Protein AF-0000000066519330 (afdb_homodimer)

Structure (mmCIF, N/CA/C/O backbone):
data_AF-0000000066519330-model_v1
#
loop_
_entity.id
_entity.type
_entity.pdbx_description
1 polymer 'Trafficking protein particle complex subunit'
#
loop_
_atom_site.group_PDB
_atom_site.id
_atom_site.type_symbol
_atom_site.label_atom_id
_atom_site.label_alt_id
_atom_site.label_comp_id
_atom_site.label_asym_id
_atom_site.label_entity_id
_atom_site.label_seq_id
_atom_site.pdbx_PDB_ins_code
_atom_site.Cartn_x
_atom_site.Cartn_y
_atom_site.Cartn_z
_atom_site.occupancy
_atom_site.B_iso_or_equiv
_atom_site.auth_seq_id
_atom_site.auth_comp_id
_atom_site.auth_asym_id
_atom_site.auth_atom_id
_atom_site.pdbx_PDB_model_num
ATOM 1 N N . MET A 1 1 ? 1.231 -20.75 -9.555 1 95.25 1 MET A N 1
ATOM 2 C CA . MET A 1 1 ? -0.049 -20.359 -8.961 1 95.25 1 MET A CA 1
ATOM 3 C C . MET A 1 1 ? -0.024 -18.906 -8.5 1 95.25 1 MET A C 1
ATOM 5 O O . MET A 1 1 ? 0.95 -18.469 -7.891 1 95.25 1 MET A O 1
ATOM 9 N N . LEU A 1 2 ? -1.131 -18.172 -8.859 1 96.12 2 LEU A N 1
ATOM 10 C CA . LEU A 1 2 ? -1.308 -16.766 -8.484 1 96.12 2 LEU A CA 1
ATOM 11 C C . LEU A 1 2 ? -2.537 -16.594 -7.602 1 96.12 2 LEU A C 1
ATOM 13 O O . LEU A 1 2 ? -3.598 -17.156 -7.887 1 96.12 2 LEU A O 1
ATOM 17 N N . MET A 1 3 ? -2.336 -15.859 -6.5 1 94.56 3 MET A N 1
ATOM 18 C CA . MET A 1 3 ? -3.469 -15.547 -5.629 1 94.56 3 MET A CA 1
ATOM 19 C C . MET A 1 3 ? -3.58 -14.047 -5.402 1 94.56 3 MET A C 1
ATOM 21 O O . MET A 1 3 ? -2.574 -13.375 -5.168 1 94.56 3 MET A O 1
ATOM 25 N N . VAL A 1 4 ? -4.742 -13.547 -5.547 1 92.44 4 VAL A N 1
ATOM 26 C CA . VAL A 1 4 ? -5.051 -12.156 -5.242 1 92.44 4 VAL A CA 1
ATOM 27 C C . VAL A 1 4 ? -5.789 -12.07 -3.908 1 92.44 4 VAL A C 1
ATOM 29 O O . VAL A 1 4 ? -6.863 -12.656 -3.75 1 92.44 4 VAL A O 1
ATOM 32 N N . ILE A 1 5 ? -5.156 -11.305 -3.018 1 89.69 5 ILE A N 1
ATOM 33 C CA . ILE A 1 5 ? -5.656 -11.234 -1.649 1 89.69 5 ILE A CA 1
ATOM 34 C C . ILE A 1 5 ? -6.223 -9.836 -1.376 1 89.69 5 ILE A C 1
ATOM 36 O O . ILE A 1 5 ? -5.574 -8.836 -1.673 1 89.69 5 ILE A O 1
ATOM 40 N N . GLY A 1 6 ? -7.41 -9.773 -0.875 1 81.19 6 GLY A N 1
ATOM 41 C CA . GLY A 1 6 ? -8.062 -8.508 -0.551 1 81.19 6 GLY A CA 1
ATOM 42 C C . GLY A 1 6 ? -7.805 -8.055 0.873 1 81.19 6 GLY A C 1
ATOM 43 O O . GLY A 1 6 ? -6.926 -8.594 1.554 1 81.19 6 GLY A O 1
ATOM 44 N N . PRO A 1 7 ? -8.875 -7.004 1.072 1 68.38 7 PRO A N 1
ATOM 45 C CA . PRO A 1 7 ? -8.812 -6.488 2.441 1 68.38 7 PRO A CA 1
ATOM 46 C C . PRO A 1 7 ? -9.211 -7.535 3.484 1 68.38 7 PRO A C 1
ATOM 48 O O . PRO A 1 7 ? -9.961 -8.461 3.182 1 68.38 7 PRO A O 1
ATOM 51 N N . ASP A 1 8 ? -8.539 -8.062 4.422 1 72 8 ASP A N 1
ATOM 52 C CA . ASP A 1 8 ? -8.75 -9 5.52 1 72 8 ASP A CA 1
ATOM 53 C C . ASP A 1 8 ? -8.188 -10.375 5.18 1 72 8 ASP A C 1
ATOM 55 O O . ASP A 1 8 ? -8.688 -11.391 5.66 1 72 8 ASP A O 1
ATOM 59 N N . ASP A 1 9 ? -7.352 -10.453 4.27 1 77.31 9 ASP A N 1
ATOM 60 C CA . ASP A 1 9 ? -6.645 -11.656 3.832 1 77.31 9 ASP A CA 1
ATOM 61 C C . ASP A 1 9 ? -7.594 -12.625 3.133 1 77.31 9 ASP A C 1
ATOM 63 O O . ASP A 1 9 ? -7.375 -13.836 3.158 1 77.31 9 ASP A O 1
ATOM 67 N N . ALA A 1 10 ? -8.711 -12.008 2.574 1 82.19 10 ALA A N 1
ATOM 68 C CA . ALA A 1 10 ? -9.648 -12.82 1.807 1 82.19 10 ALA A CA 1
ATOM 69 C C . ALA A 1 10 ? -9.141 -13.047 0.385 1 82.19 10 ALA A C 1
ATOM 71 O O . ALA A 1 10 ? -8.641 -12.125 -0.259 1 82.19 10 ALA A O 1
ATOM 72 N N . SER A 1 11 ? -9.211 -14.383 0.006 1 86.88 11 SER A N 1
ATOM 73 C CA . SER A 1 11 ? -8.828 -14.672 -1.371 1 86.88 11 SER A CA 1
ATOM 74 C C . SER A 1 11 ? -9.867 -14.164 -2.357 1 86.88 11 SER A C 1
ATOM 76 O O . SER A 1 11 ? -11.039 -14.555 -2.295 1 86.88 11 SER A O 1
ATOM 78 N N . LEU A 1 12 ? -9.523 -13.25 -3.24 1 82.81 12 LEU A N 1
ATOM 79 C CA . LEU A 1 12 ? -10.422 -12.672 -4.234 1 82.81 12 LEU A CA 1
ATOM 80 C C . LEU A 1 12 ? -10.398 -13.484 -5.523 1 82.81 12 LEU A C 1
ATOM 82 O O . LEU A 1 12 ? -11.43 -13.633 -6.188 1 82.81 12 LEU A O 1
ATOM 86 N N . PHE A 1 13 ? -9.195 -13.953 -5.859 1 85.69 13 PHE A N 1
ATOM 87 C CA . PHE A 1 13 ? -9 -14.641 -7.129 1 85.69 13 PHE A CA 1
ATOM 88 C C . PHE A 1 13 ? -7.766 -15.531 -7.078 1 85.69 13 PHE A C 1
ATOM 90 O O . PHE A 1 13 ? -6.789 -15.203 -6.398 1 85.69 13 PHE A O 1
ATOM 97 N N . GLU A 1 14 ? -7.902 -16.656 -7.73 1 90.5 14 GLU A N 1
ATOM 98 C CA . GLU A 1 14 ? -6.773 -17.562 -7.824 1 90.5 14 GLU A CA 1
ATOM 99 C C . GLU A 1 14 ? -6.613 -18.109 -9.242 1 90.5 14 GLU A C 1
ATOM 101 O O . GLU A 1 14 ? -7.602 -18.375 -9.922 1 90.5 14 GLU A O 1
ATOM 106 N N . CYS A 1 15 ? -5.414 -18.219 -9.648 1 90.25 15 CYS A N 1
ATOM 107 C CA . CYS A 1 15 ? -5.082 -18.812 -10.938 1 90.25 15 CYS A CA 1
ATOM 108 C C . CYS A 1 15 ? -4.02 -19.891 -10.773 1 90.25 15 CYS A C 1
ATOM 110 O O . CYS A 1 15 ? -2.969 -19.656 -10.172 1 90.25 15 CYS A O 1
ATOM 112 N N . ALA A 1 16 ? -4.371 -21.062 -11.172 1 88.38 16 ALA A N 1
ATOM 113 C CA . ALA A 1 16 ? -3.422 -22.172 -11.141 1 88.38 16 ALA A CA 1
ATOM 114 C C . ALA A 1 16 ? -3.33 -22.859 -12.5 1 88.38 16 ALA A C 1
ATOM 116 O O . ALA A 1 16 ? -4.191 -22.672 -13.359 1 88.38 16 ALA A O 1
ATOM 117 N N . LYS A 1 17 ? -2.223 -23.531 -12.68 1 82.12 17 LYS A N 1
ATOM 118 C CA . LYS A 1 17 ? -2.084 -24.281 -13.922 1 82.12 17 LYS A CA 1
ATOM 119 C C . LYS A 1 17 ? -3.135 -25.391 -14.023 1 82.12 17 LYS A C 1
ATOM 121 O O . LYS A 1 17 ? -3.48 -26 -13.016 1 82.12 17 LYS A O 1
ATOM 126 N N . SER A 1 18 ? -3.73 -25.484 -15.109 1 75.69 18 SER A N 1
ATOM 127 C CA . SER A 1 18 ? -4.801 -26.438 -15.367 1 75.69 18 SER A CA 1
ATOM 128 C C . SER A 1 18 ? -4.348 -27.875 -15.086 1 75.69 18 SER A C 1
ATOM 130 O O . SER A 1 18 ? -5.172 -28.75 -14.797 1 75.69 18 SER A O 1
ATOM 132 N N . VAL A 1 19 ? -3.082 -28.109 -15.078 1 77.81 19 VAL A N 1
ATOM 133 C CA . VAL A 1 19 ? -2.553 -29.453 -14.945 1 77.81 19 VAL A CA 1
ATOM 134 C C . VAL A 1 19 ? -2.494 -29.844 -13.469 1 77.81 19 VAL A C 1
ATOM 136 O O . VAL A 1 19 ? -2.311 -31.016 -13.141 1 77.81 19 VAL A O 1
ATOM 139 N N . ASP A 1 20 ? -2.805 -28.922 -12.547 1 78.62 20 ASP A N 1
ATOM 140 C CA . ASP A 1 20 ? -2.684 -29.203 -11.117 1 78.62 20 ASP A CA 1
ATOM 141 C C . ASP A 1 20 ? -3.859 -30.031 -10.617 1 78.62 20 ASP A C 1
ATOM 143 O O . ASP A 1 20 ? -5.02 -29.656 -10.797 1 78.62 20 ASP A O 1
ATOM 147 N N . GLY A 1 21 ? -3.521 -31.219 -10.125 1 85.25 21 GLY A N 1
ATOM 148 C CA . GLY A 1 21 ? -4.559 -31.984 -9.445 1 85.25 21 GLY A CA 1
ATOM 149 C C . GLY A 1 21 ? -5.078 -31.281 -8.195 1 85.25 21 GLY A C 1
ATOM 150 O O . GLY A 1 21 ? -4.508 -30.297 -7.75 1 85.25 21 GLY A O 1
ATOM 151 N N . GLU A 1 22 ? -6.211 -31.766 -7.703 1 88.94 22 GLU A N 1
ATOM 152 C CA . GLU A 1 22 ? -6.855 -31.172 -6.539 1 88.94 22 GLU A CA 1
ATOM 153 C C . GLU A 1 22 ? -5.918 -31.156 -5.336 1 88.94 22 GLU A C 1
ATOM 155 O O . GLU A 1 22 ? -5.855 -30.172 -4.598 1 88.94 22 GLU A O 1
ATOM 160 N N . SER A 1 23 ? -5.234 -32.219 -5.168 1 91.06 23 SER A N 1
ATOM 161 C CA . SER A 1 23 ? -4.324 -32.312 -4.031 1 91.06 23 SER A CA 1
ATOM 162 C C . SER A 1 23 ? -3.184 -31.312 -4.145 1 91.06 23 SER A C 1
ATOM 164 O O . SER A 1 23 ? -2.834 -30.641 -3.164 1 91.06 23 SER A O 1
ATOM 166 N N . THR A 1 24 ? -2.66 -31.234 -5.359 1 90.06 24 THR A N 1
ATOM 167 C CA . THR A 1 24 ? -1.563 -30.312 -5.613 1 90.06 24 THR A CA 1
ATOM 168 C C . THR A 1 24 ? -2.027 -28.859 -5.438 1 90.06 24 THR A C 1
ATOM 170 O O . THR A 1 24 ? -1.317 -28.047 -4.848 1 90.06 24 THR A O 1
ATOM 173 N N . HIS A 1 25 ? -3.229 -28.656 -5.93 1 90.88 25 HIS A N 1
ATOM 174 C CA . HIS A 1 25 ? -3.809 -27.328 -5.812 1 90.88 25 HIS A CA 1
ATOM 175 C C . HIS A 1 25 ? -3.969 -26.922 -4.352 1 90.88 25 HIS A C 1
ATOM 177 O O . HIS A 1 25 ? -3.59 -25.812 -3.963 1 90.88 25 HIS A O 1
ATOM 183 N N . LEU A 1 26 ? -4.477 -27.828 -3.609 1 91.69 26 LEU A N 1
ATOM 184 C CA . LEU A 1 26 ? -4.711 -27.562 -2.193 1 91.69 26 LEU A CA 1
ATOM 185 C C . LEU A 1 26 ? -3.395 -27.328 -1.46 1 91.69 26 LEU A C 1
ATOM 187 O O . LEU A 1 26 ? -3.301 -26.422 -0.625 1 91.69 26 LEU A O 1
ATOM 191 N N . SER A 1 27 ? -2.453 -28.078 -1.787 1 92.75 27 SER A N 1
ATOM 192 C CA . SER A 1 27 ? -1.141 -27.938 -1.162 1 92.75 27 SER A CA 1
ATOM 193 C C . SER A 1 27 ? -0.536 -26.578 -1.444 1 92.75 27 SER A C 1
ATOM 195 O O . SER A 1 27 ? -0.033 -25.906 -0.534 1 92.75 27 SER A O 1
ATOM 197 N N . ARG A 1 28 ? -0.561 -26.188 -2.688 1 92 28 ARG A N 1
ATOM 198 C CA . ARG A 1 28 ? 0.004 -24.906 -3.084 1 92 28 ARG A CA 1
ATOM 199 C C . ARG A 1 28 ? -0.744 -23.75 -2.422 1 92 28 ARG A C 1
ATOM 201 O O . ARG A 1 28 ? -0.134 -22.75 -2.025 1 92 28 ARG A O 1
ATOM 208 N N . GLN A 1 29 ? -2.016 -23.922 -2.295 1 92.56 29 GLN A N 1
ATOM 209 C CA . GLN A 1 29 ? -2.832 -22.922 -1.604 1 92.56 29 GLN A CA 1
ATOM 210 C C . GLN A 1 29 ? -2.389 -22.766 -0.153 1 92.56 29 GLN A C 1
ATOM 212 O O . GLN A 1 29 ? -2.236 -21.641 0.332 1 92.56 29 GLN A O 1
ATOM 217 N N . LEU A 1 30 ? -2.213 -23.969 0.417 1 92.75 30 LEU A N 1
ATOM 218 C CA . LEU A 1 30 ? -1.788 -23.969 1.812 1 92.75 30 LEU A CA 1
ATOM 219 C C . LEU A 1 30 ? -0.439 -23.266 1.968 1 92.75 30 LEU A C 1
ATOM 221 O O . LEU A 1 30 ? -0.236 -22.5 2.912 1 92.75 30 LEU A O 1
ATOM 225 N N . MET A 1 31 ? 0.425 -23.547 1.069 1 93.69 31 MET A N 1
ATOM 226 C CA . MET A 1 31 ? 1.749 -22.922 1.101 1 93.69 31 MET A CA 1
ATOM 227 C C . MET A 1 31 ? 1.651 -21.422 0.933 1 93.69 31 MET A C 1
ATOM 229 O O . MET A 1 31 ? 2.334 -20.672 1.632 1 93.69 31 MET A O 1
ATOM 233 N N . LEU A 1 32 ? 0.862 -20.891 0.036 1 94.19 32 LEU A N 1
ATOM 234 C CA . LEU A 1 32 ? 0.727 -19.453 -0.216 1 94.19 32 LEU A CA 1
ATOM 235 C C . LEU A 1 32 ? 0.148 -18.734 1.001 1 94.19 32 LEU A C 1
ATOM 237 O O . LEU A 1 32 ? 0.58 -17.641 1.341 1 94.19 32 LEU A O 1
ATOM 241 N N . TYR A 1 33 ? -0.801 -19.359 1.719 1 90.75 33 TYR A N 1
ATOM 242 C CA . TYR A 1 33 ? -1.367 -18.75 2.92 1 90.75 33 TYR A CA 1
ATOM 243 C C . TYR A 1 33 ? -0.323 -18.656 4.027 1 90.75 33 TYR A C 1
ATOM 245 O O . TYR A 1 33 ? -0.297 -17.688 4.785 1 90.75 33 TYR A O 1
ATOM 253 N N . ALA A 1 34 ? 0.509 -19.75 4.031 1 91.56 34 ALA A N 1
ATOM 254 C CA . ALA A 1 34 ? 1.616 -19.719 4.984 1 91.56 34 ALA A CA 1
ATOM 255 C C . ALA A 1 34 ? 2.564 -18.562 4.68 1 91.56 34 ALA A C 1
ATOM 257 O O . ALA A 1 34 ? 3.064 -17.891 5.594 1 91.56 34 ALA A O 1
ATOM 258 N N . SER A 1 35 ? 2.812 -18.297 3.408 1 91.81 35 SER A N 1
ATOM 259 C CA . SER A 1 35 ? 3.711 -17.219 2.988 1 91.81 35 SER A CA 1
ATOM 260 C C . SER A 1 35 ? 3.104 -15.852 3.258 1 91.81 35 SER A C 1
ATOM 262 O O . SER A 1 35 ? 3.826 -14.875 3.482 1 91.81 35 SER A O 1
ATOM 264 N N . LEU A 1 36 ? 1.732 -15.773 3.258 1 87.38 36 LEU A N 1
ATOM 265 C CA . LEU A 1 36 ? 1.045 -14.531 3.578 1 87.38 36 LEU A CA 1
ATOM 266 C C . LEU A 1 36 ? 1.398 -14.055 4.984 1 87.38 36 LEU A C 1
ATOM 268 O O . LEU A 1 36 ? 1.576 -12.859 5.219 1 87.38 36 LEU A O 1
ATOM 272 N N . ASP A 1 37 ? 1.582 -15.062 5.863 1 86.44 37 ASP A N 1
ATOM 273 C CA . ASP A 1 37 ? 1.964 -14.742 7.234 1 86.44 37 ASP A CA 1
ATOM 274 C C . ASP A 1 37 ? 3.359 -14.125 7.289 1 86.44 37 ASP A C 1
ATOM 276 O O . ASP A 1 37 ? 3.646 -13.297 8.156 1 86.44 37 ASP A O 1
ATOM 280 N N . LEU A 1 38 ? 4.23 -14.516 6.395 1 85.44 38 LEU A N 1
ATOM 281 C CA . LEU A 1 38 ? 5.598 -14.016 6.316 1 85.44 38 LEU A CA 1
ATOM 282 C C . LEU A 1 38 ? 5.633 -12.617 5.715 1 85.44 38 LEU A C 1
ATOM 284 O O . LEU A 1 38 ? 6.535 -11.828 6.016 1 85.44 38 LEU A O 1
ATOM 288 N N . LEU A 1 39 ? 4.719 -12.359 4.805 1 83.56 39 LEU A N 1
ATOM 289 C CA . LEU A 1 39 ? 4.688 -11.102 4.066 1 83.56 39 LEU A CA 1
ATOM 290 C C . LEU A 1 39 ? 4.641 -9.906 5.016 1 83.56 39 LEU A C 1
ATOM 292 O O . LEU A 1 39 ? 5.332 -8.906 4.801 1 83.56 39 LEU A O 1
ATOM 296 N N . ASP A 1 40 ? 3.838 -10 6.09 1 73.38 40 ASP A N 1
ATOM 297 C CA . ASP A 1 40 ? 3.748 -8.914 7.059 1 73.38 40 ASP A CA 1
ATOM 298 C C . ASP A 1 40 ? 5.117 -8.594 7.656 1 73.38 40 ASP A C 1
ATOM 300 O O . ASP A 1 40 ? 5.469 -7.426 7.828 1 73.38 40 ASP A O 1
ATOM 304 N N . ASP A 1 41 ? 5.875 -9.68 8.008 1 76.38 41 ASP A N 1
ATOM 305 C CA . ASP A 1 41 ? 7.211 -9.531 8.578 1 76.38 41 ASP A CA 1
ATOM 306 C C . ASP A 1 41 ? 8.164 -8.883 7.574 1 76.38 41 ASP A C 1
ATOM 308 O O . ASP A 1 41 ? 8.977 -8.031 7.945 1 76.38 41 ASP A O 1
ATOM 312 N N . VAL A 1 42 ? 8.109 -9.266 6.391 1 76.06 42 VAL A N 1
ATOM 313 C CA . VAL A 1 42 ? 8.984 -8.742 5.348 1 76.06 42 VAL A CA 1
ATOM 314 C C . VAL A 1 42 ? 8.656 -7.277 5.074 1 76.06 42 VAL A C 1
ATOM 316 O O . VAL A 1 42 ? 9.555 -6.453 4.902 1 76.06 42 VAL A O 1
ATOM 319 N N . LEU A 1 43 ? 7.34 -6.973 4.938 1 70.19 43 LEU A N 1
ATOM 320 C CA . LEU A 1 43 ? 6.914 -5.602 4.68 1 70.19 43 LEU A CA 1
ATOM 321 C C . LEU A 1 43 ? 7.461 -4.656 5.738 1 70.19 43 LEU A C 1
ATOM 323 O O . LEU A 1 43 ? 7.824 -3.518 5.434 1 70.19 43 LEU A O 1
ATOM 327 N N . TRP A 1 44 ? 7.484 -5.184 6.91 1 63.59 44 TRP A N 1
ATOM 328 C CA . TRP A 1 44 ? 7.969 -4.348 8.008 1 63.59 44 TRP A CA 1
ATOM 329 C C . TRP A 1 44 ? 9.469 -4.102 7.875 1 63.59 44 TRP A C 1
ATOM 331 O O . TRP A 1 44 ? 9.969 -3.051 8.289 1 63.59 44 TRP A O 1
ATOM 341 N N . LYS A 1 45 ? 10.172 -5.137 7.422 1 62.59 45 LYS A N 1
ATOM 342 C CA . LYS A 1 45 ? 11.625 -5.039 7.285 1 62.59 45 LYS A CA 1
ATOM 343 C C . LYS A 1 45 ? 12.008 -4.219 6.055 1 62.59 45 LYS A C 1
ATOM 345 O O . LYS A 1 45 ? 13.102 -3.652 5.996 1 62.59 45 LYS A O 1
ATOM 350 N N . THR A 1 46 ? 11.336 -4.59 5.051 1 55.81 46 THR A N 1
ATOM 351 C CA . THR A 1 46 ? 11.68 -3.918 3.803 1 55.81 46 THR A CA 1
ATOM 352 C C . THR A 1 46 ? 11.492 -2.41 3.93 1 55.81 46 THR A C 1
ATOM 354 O O . THR A 1 46 ? 12.367 -1.635 3.551 1 55.81 46 THR A O 1
ATOM 357 N N . GLY A 1 47 ? 10.492 -1.714 3.49 1 53.72 47 GLY A N 1
ATOM 358 C CA . GLY A 1 47 ? 10.445 -0.282 3.244 1 53.72 47 GLY A CA 1
ATOM 359 C C . GLY A 1 47 ? 9.664 0.48 4.297 1 53.72 47 GLY A C 1
ATOM 360 O O . GLY A 1 47 ? 8.859 -0.104 5.023 1 53.72 47 GLY A O 1
ATOM 361 N N . ASP A 1 48 ? 10.305 1.547 4.789 1 61 48 ASP A N 1
ATOM 362 C CA . ASP A 1 48 ? 9.773 2.631 5.60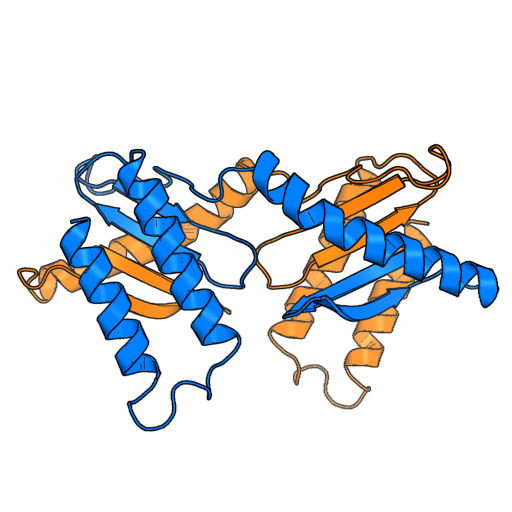9 1 61 48 ASP A CA 1
ATOM 363 C C . ASP A 1 48 ? 8.508 3.219 4.988 1 61 48 ASP A C 1
ATOM 365 O O . ASP A 1 48 ? 8.547 3.768 3.887 1 61 48 ASP A O 1
ATOM 369 N N . PHE A 1 49 ? 7.434 2.857 5.562 1 75.44 49 PHE A N 1
ATOM 370 C CA . PHE A 1 49 ? 6.141 3.357 5.105 1 75.44 49 PHE A CA 1
ATOM 371 C C . PHE A 1 49 ? 6.098 4.879 5.164 1 75.44 49 PHE A C 1
ATOM 373 O O . PHE A 1 49 ? 5.25 5.508 4.527 1 75.44 49 PHE A O 1
ATOM 380 N N . LEU A 1 50 ? 7.152 5.398 5.891 1 84.44 50 LEU A N 1
ATOM 381 C CA . LEU A 1 50 ? 7.238 6.852 5.984 1 84.44 50 LEU A CA 1
ATOM 382 C C . LEU A 1 50 ? 8.164 7.414 4.906 1 84.44 50 LEU A C 1
ATOM 384 O O . LEU A 1 50 ? 9.312 6.988 4.789 1 84.44 50 LEU A O 1
ATOM 388 N N . LEU A 1 51 ? 7.645 8.203 4.141 1 84.81 51 LEU A N 1
ATOM 389 C CA . LEU A 1 51 ? 8.414 9.023 3.217 1 84.81 51 LEU A CA 1
ATOM 390 C C . LEU A 1 51 ? 8.602 10.43 3.768 1 84.81 51 LEU A C 1
ATOM 392 O O . LEU A 1 51 ? 7.699 11.266 3.678 1 84.81 51 LEU A O 1
ATOM 396 N N . PRO A 1 52 ? 9.57 10.75 4.457 1 86.19 52 PRO A N 1
ATOM 397 C CA . PRO A 1 52 ? 9.719 11.891 5.371 1 86.19 52 PRO A CA 1
ATOM 398 C C . PRO A 1 52 ? 9.719 13.234 4.648 1 86.19 52 PRO A C 1
ATOM 400 O O . PRO A 1 52 ? 9.398 14.258 5.25 1 86.19 52 PRO A O 1
ATOM 403 N N . ALA A 1 53 ? 10.102 13.422 3.439 1 89.31 53 ALA A N 1
ATOM 404 C CA . ALA A 1 53 ? 10.195 14.711 2.76 1 89.31 53 ALA A CA 1
ATOM 405 C C . ALA A 1 53 ? 10 14.555 1.255 1 89.31 53 ALA A C 1
ATOM 407 O O . ALA A 1 53 ? 10.922 14.797 0.473 1 89.31 53 ALA A O 1
ATOM 408 N N . ILE A 1 54 ? 8.75 14.297 0.942 1 88.62 54 ILE A N 1
ATOM 409 C CA . ILE A 1 54 ? 8.461 14.07 -0.47 1 88.62 54 ILE A CA 1
ATOM 410 C C . ILE A 1 54 ? 8.406 15.406 -1.205 1 88.62 54 ILE A C 1
ATOM 412 O O . ILE A 1 54 ? 8.484 15.453 -2.436 1 88.62 54 ILE A O 1
ATOM 416 N N . ASP A 1 55 ? 8.117 16.5 -0.422 1 90.25 55 ASP A N 1
ATOM 417 C CA . ASP A 1 55 ? 8.031 17.859 -0.953 1 90.25 55 ASP A CA 1
ATOM 418 C C . ASP A 1 55 ? 8.461 18.891 0.092 1 90.25 55 ASP A C 1
ATOM 420 O O . ASP A 1 55 ? 8.336 18.641 1.295 1 90.25 55 ASP A O 1
ATOM 424 N N . ARG A 1 56 ? 9.07 20.047 -0.34 1 92.88 56 ARG A N 1
ATOM 425 C CA . ARG A 1 56 ? 9.445 21.188 0.491 1 92.88 56 ARG A CA 1
ATOM 426 C C . ARG A 1 56 ? 8.906 22.5 -0.096 1 92.88 56 ARG A C 1
ATOM 428 O O . ARG A 1 56 ? 9.664 23.281 -0.684 1 92.88 56 ARG A O 1
ATOM 435 N N . PRO A 1 57 ? 7.582 22.594 0.129 1 91.31 57 PRO A N 1
ATOM 436 C CA . PRO A 1 57 ? 6.977 23.797 -0.47 1 91.31 57 PRO A CA 1
ATOM 437 C C . PRO A 1 57 ? 7.445 25.094 0.186 1 91.31 57 PRO A C 1
ATOM 439 O O . PRO A 1 57 ? 7.977 25.062 1.3 1 91.31 57 PRO A O 1
ATOM 442 N N . LEU A 1 58 ? 7.238 26.234 -0.549 1 93 58 LEU A N 1
ATOM 443 C CA . LEU A 1 58 ? 7.527 27.594 -0.092 1 93 58 LEU A CA 1
ATOM 444 C C . LEU A 1 58 ? 9 27.734 0.296 1 93 58 LEU A C 1
ATOM 446 O O . LEU A 1 58 ? 9.312 28.234 1.377 1 93 58 LEU A O 1
ATOM 450 N N . GLU A 1 59 ? 9.859 27.203 -0.595 1 91.81 59 GLU A N 1
ATOM 451 C CA . GLU A 1 59 ? 11.305 27.312 -0.493 1 91.81 59 GLU A CA 1
ATOM 452 C C . GLU A 1 59 ? 11.82 26.656 0.784 1 91.81 59 GLU A C 1
ATOM 454 O O . GLU A 1 59 ? 12.688 27.203 1.467 1 91.81 59 GLU A O 1
ATOM 459 N N . GLY A 1 60 ? 11.18 25.609 1.201 1 89.19 60 GLY A N 1
ATOM 460 C CA . GLY A 1 60 ? 11.672 24.797 2.311 1 89.19 60 GLY A CA 1
ATOM 461 C C . GLY A 1 60 ? 11.133 25.25 3.656 1 89.19 60 GLY A C 1
ATOM 462 O O . GLY A 1 60 ? 11.57 24.766 4.699 1 89.19 60 GLY A O 1
ATOM 463 N N . LYS A 1 61 ? 10.211 26.141 3.633 1 92.81 61 LYS A N 1
ATOM 464 C CA . LYS A 1 61 ? 9.57 26.547 4.883 1 92.81 61 LYS A CA 1
ATOM 465 C C . LYS A 1 61 ? 8.812 25.391 5.512 1 92.81 61 LYS A C 1
ATOM 467 O O . LYS A 1 61 ? 8.727 25.281 6.738 1 92.81 61 LYS A O 1
ATOM 472 N N . TYR A 1 62 ? 8.266 24.562 4.641 1 93.31 62 TYR A N 1
ATOM 473 C CA . TYR A 1 62 ? 7.5 23.422 5.129 1 93.31 62 TYR A CA 1
ATOM 474 C C . TYR A 1 62 ? 8.078 22.109 4.605 1 93.31 62 TYR A C 1
ATOM 476 O O . TYR A 1 62 ? 8.75 22.094 3.572 1 93.31 62 TYR A O 1
ATOM 484 N N . TYR A 1 63 ? 7.875 21.062 5.422 1 93.25 63 TYR A N 1
ATOM 485 C CA . TYR A 1 63 ? 8.133 19.688 5.012 1 93.25 63 TYR A CA 1
ATOM 486 C C . TYR A 1 63 ? 6.824 18.938 4.812 1 93.25 63 TYR A C 1
ATOM 488 O O . TYR A 1 63 ? 5.922 19.016 5.648 1 93.25 63 TYR A O 1
ATOM 496 N N . VAL A 1 64 ? 6.766 18.312 3.67 1 95.81 64 VAL A N 1
ATOM 497 C CA . VAL A 1 64 ? 5.621 17.422 3.455 1 95.81 64 VAL A CA 1
ATOM 498 C C . VAL A 1 64 ? 6.074 15.969 3.5 1 95.81 64 VAL A C 1
ATOM 500 O O . VAL A 1 64 ? 6.898 15.547 2.686 1 95.81 64 VAL A O 1
ATOM 503 N N . SER A 1 65 ? 5.578 15.211 4.473 1 92.5 65 SER A N 1
ATOM 504 C CA . SER A 1 65 ? 5.82 13.773 4.617 1 92.5 65 SER A CA 1
ATOM 505 C C . SER A 1 65 ? 4.605 12.961 4.176 1 92.5 65 SER A C 1
ATOM 507 O O . SER A 1 65 ? 3.477 13.461 4.203 1 92.5 65 SER A O 1
ATOM 509 N N . ALA A 1 66 ? 4.883 11.812 3.75 1 92.5 66 ALA A N 1
ATOM 510 C CA . ALA A 1 66 ? 3.799 10.898 3.404 1 92.5 66 ALA A CA 1
ATOM 511 C C . ALA A 1 66 ? 3.98 9.547 4.098 1 92.5 66 ALA A C 1
ATOM 513 O O . ALA A 1 66 ? 5.105 9.133 4.375 1 92.5 66 ALA A O 1
ATOM 514 N N . TYR A 1 67 ? 2.914 8.945 4.465 1 89.5 67 TYR A N 1
ATOM 515 C CA . TYR A 1 67 ? 2.887 7.586 4.988 1 89.5 67 TYR A CA 1
ATOM 516 C C . TYR A 1 67 ? 1.943 6.707 4.176 1 89.5 67 TYR A C 1
ATOM 518 O O . TYR A 1 67 ? 0.757 7.016 4.043 1 89.5 67 TYR A O 1
ATOM 526 N N . VAL A 1 68 ? 2.533 5.688 3.576 1 83.25 68 VAL A N 1
ATOM 527 C CA . VAL A 1 68 ? 1.775 4.793 2.709 1 83.25 68 VAL A CA 1
ATOM 528 C C . VAL A 1 68 ? 2.01 3.344 3.133 1 83.25 68 VAL A C 1
ATOM 530 O O . VAL A 1 68 ? 3.131 2.838 3.047 1 83.25 68 VAL A O 1
ATOM 533 N N . GLY A 1 69 ? 0.949 2.805 3.648 1 77 69 GLY A N 1
ATOM 534 C CA . GLY A 1 69 ? 1.041 1.412 4.059 1 77 69 GLY A CA 1
ATOM 535 C C . GLY A 1 69 ? 0.213 0.48 3.195 1 77 69 GLY A C 1
ATOM 536 O O . GLY A 1 69 ? 0.121 0.667 1.98 1 77 69 GLY A O 1
ATOM 537 N N . PHE A 1 70 ? -0.406 -0.487 3.865 1 69.19 70 PHE A N 1
ATOM 538 C CA . PHE A 1 70 ? -1.085 -1.543 3.123 1 69.19 70 PHE A CA 1
ATOM 539 C C . PHE A 1 70 ? -2.561 -1.208 2.934 1 69.19 70 PHE A C 1
ATOM 541 O O . PHE A 1 70 ? -3.205 -1.718 2.016 1 69.19 70 PHE A O 1
ATOM 548 N N . ALA A 1 71 ? -3.117 -0.406 3.799 1 71.12 71 ALA A N 1
ATOM 549 C CA . ALA A 1 71 ? -4.504 0.031 3.656 1 71.12 71 ALA A CA 1
ATOM 550 C C . ALA A 1 71 ? -4.641 1.055 2.533 1 71.12 71 ALA A C 1
ATOM 552 O O . ALA A 1 71 ? -3.686 1.765 2.211 1 71.12 71 ALA A O 1
ATOM 553 N N . PRO A 1 72 ? -5.719 0.959 1.841 1 73 72 PRO A N 1
ATOM 554 C CA . PRO A 1 72 ? -5.914 1.904 0.738 1 73 72 PRO A CA 1
ATOM 555 C C . PRO A 1 72 ? -6.074 3.346 1.219 1 73 72 PRO A C 1
ATOM 557 O O . PRO A 1 72 ? -7.027 4.027 0.829 1 73 72 PRO A O 1
ATOM 560 N N . ILE A 1 73 ? -5.273 3.762 2.125 1 82.69 73 ILE A N 1
ATOM 561 C CA . ILE A 1 73 ? -5.27 5.145 2.586 1 82.69 73 ILE A CA 1
ATOM 562 C C . ILE A 1 73 ? -3.844 5.688 2.586 1 82.69 73 ILE A C 1
ATOM 564 O O . ILE A 1 73 ? -2.887 4.934 2.795 1 82.69 73 ILE A O 1
ATOM 568 N N . LYS A 1 74 ? -3.715 6.984 2.326 1 88.75 74 LYS A N 1
ATOM 569 C CA . LYS A 1 74 ? -2.455 7.719 2.387 1 88.75 74 LYS A CA 1
ATOM 570 C C . LYS A 1 74 ? -2.531 8.859 3.398 1 88.75 74 LYS A C 1
ATOM 572 O O . LYS A 1 74 ? -3.549 9.547 3.492 1 88.75 74 LYS A O 1
ATOM 577 N N . LEU A 1 75 ? -1.476 8.977 4.223 1 93.44 75 LEU A N 1
ATOM 578 C CA . LEU A 1 75 ? -1.378 10.125 5.113 1 93.44 75 LEU A CA 1
ATOM 579 C C . LEU A 1 75 ? -0.396 11.156 4.57 1 93.44 75 LEU A C 1
ATOM 581 O O . LEU A 1 75 ? 0.708 10.805 4.148 1 93.44 75 LEU A O 1
ATOM 585 N N . LEU A 1 76 ? -0.825 12.406 4.52 1 95.12 76 LEU A N 1
ATOM 586 C CA . LEU A 1 76 ? 0.053 13.523 4.191 1 95.12 76 LEU A CA 1
ATOM 587 C C . LEU A 1 76 ? 0.166 14.492 5.367 1 95.12 76 LEU A C 1
ATOM 589 O O . LEU A 1 76 ? -0.848 14.914 5.93 1 95.12 76 LEU A O 1
ATOM 593 N N . LEU A 1 77 ? 1.364 14.812 5.75 1 96.31 77 LEU A N 1
ATOM 594 C CA . LEU A 1 77 ? 1.624 15.711 6.867 1 96.31 77 LEU A CA 1
ATOM 595 C C . LEU A 1 77 ? 2.518 16.875 6.438 1 96.31 77 LEU A C 1
ATOM 597 O O . LEU A 1 77 ? 3.607 16.656 5.902 1 96.31 77 LEU A O 1
ATOM 601 N N . MET A 1 78 ? 1.978 18.016 6.586 1 95.94 78 MET A N 1
ATOM 602 C CA . MET A 1 78 ? 2.764 19.219 6.355 1 95.94 78 MET A CA 1
ATOM 603 C C . MET A 1 78 ? 3.184 19.859 7.676 1 95.94 78 MET A C 1
ATOM 605 O O . MET A 1 78 ? 2.346 20.109 8.539 1 95.94 78 MET A O 1
ATOM 609 N N . GLN A 1 79 ? 4.418 20.047 7.875 1 95.25 79 GLN A N 1
ATOM 610 C CA . GLN A 1 79 ? 4.902 20.641 9.117 1 95.25 79 GLN A CA 1
ATOM 611 C C . GLN A 1 79 ? 6.156 21.469 8.875 1 95.25 79 GLN A C 1
ATOM 613 O O . GLN A 1 79 ? 6.852 21.281 7.875 1 95.25 79 GLN A O 1
ATOM 618 N N . GLU A 1 80 ? 6.355 22.344 9.75 1 93.75 80 GLU A N 1
ATOM 619 C CA . GLU A 1 80 ? 7.496 23.234 9.641 1 93.75 80 GLU A CA 1
ATOM 620 C C . GLU A 1 80 ? 8.789 22.547 10.062 1 93.75 80 GLU A C 1
ATOM 622 O O . GLU A 1 80 ? 9.867 22.875 9.555 1 93.75 80 GLU A O 1
ATOM 627 N N . GLN A 1 81 ? 8.656 21.609 10.93 1 93.75 81 GLN A N 1
ATOM 628 C CA . GLN A 1 81 ? 9.828 20.906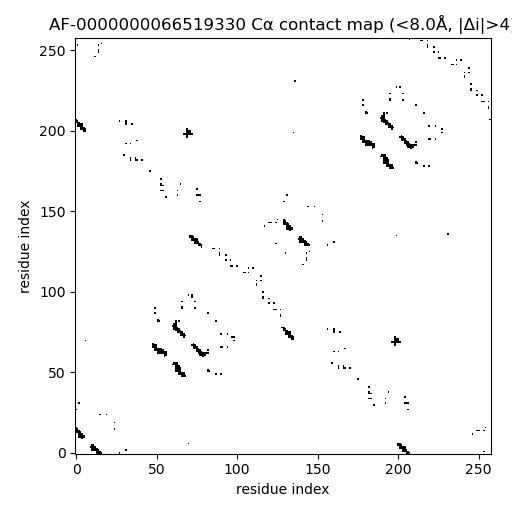 11.438 1 93.75 81 GLN A CA 1
ATOM 629 C C . GLN A 1 81 ? 10.203 19.734 10.531 1 93.75 81 GLN A C 1
ATOM 631 O O . GLN A 1 81 ? 9.32 19.062 9.992 1 93.75 81 GLN A O 1
ATOM 636 N N . GLU A 1 82 ? 11.469 19.469 10.453 1 93.56 82 GLU A N 1
ATOM 637 C CA . GLU A 1 82 ? 11.961 18.312 9.719 1 93.56 82 GLU A CA 1
ATOM 638 C C . GLU A 1 82 ? 11.469 17.016 10.344 1 93.56 82 GLU A C 1
ATOM 640 O O . GLU A 1 82 ? 11.5 16.859 11.562 1 93.56 82 GLU A O 1
ATOM 645 N N . PRO A 1 83 ? 10.93 16.141 9.438 1 91.62 83 PRO A N 1
ATOM 646 C CA . PRO A 1 83 ? 10.484 14.852 9.977 1 91.62 83 PRO A CA 1
ATOM 647 C C . PRO A 1 83 ? 11.578 14.133 10.758 1 91.62 83 PRO A C 1
ATOM 649 O O . PRO A 1 83 ? 12.75 14.18 10.383 1 91.62 83 PRO A O 1
ATOM 652 N N . ASN A 1 84 ? 11.188 13.516 11.828 1 91.06 84 ASN A N 1
ATOM 653 C CA . ASN A 1 84 ? 12.078 12.789 12.734 1 91.06 84 ASN A CA 1
ATOM 654 C C . ASN A 1 84 ? 11.398 11.547 13.312 1 91.06 84 ASN A C 1
ATOM 656 O O . ASN A 1 84 ? 10.391 11.086 12.781 1 91.06 84 ASN A O 1
ATOM 660 N N . LYS A 1 85 ? 11.961 10.977 14.328 1 88.75 85 LYS A N 1
ATOM 661 C CA . LYS A 1 85 ? 11.422 9.75 14.914 1 88.75 85 LYS A CA 1
ATOM 662 C C . LYS A 1 85 ? 10.016 9.977 15.453 1 88.75 85 LYS A C 1
ATOM 664 O O . LYS A 1 85 ? 9.164 9.086 15.367 1 88.75 85 LYS A O 1
ATOM 669 N N . ASN A 1 86 ? 9.773 11.141 15.961 1 92.19 86 ASN A N 1
ATOM 670 C CA . ASN A 1 86 ? 8.453 11.469 16.469 1 92.19 86 ASN A CA 1
ATOM 671 C C . ASN A 1 86 ? 7.41 11.523 15.359 1 92.19 86 ASN A C 1
ATOM 673 O O . ASN A 1 86 ? 6.273 11.086 15.547 1 92.19 86 ASN A O 1
ATOM 677 N N . THR A 1 87 ? 7.844 12.07 14.242 1 93.81 87 THR A N 1
ATOM 678 C CA . THR A 1 87 ? 6.957 12.125 13.086 1 93.81 87 THR A CA 1
ATOM 679 C C . THR A 1 87 ? 6.566 10.719 12.641 1 93.81 87 THR A C 1
ATOM 681 O O . THR A 1 87 ? 5.398 10.461 12.344 1 93.81 87 THR A O 1
ATOM 684 N N . ARG A 1 88 ? 7.559 9.852 12.688 1 88.81 88 ARG A N 1
ATOM 685 C CA . ARG A 1 88 ? 7.316 8.469 12.305 1 88.81 88 ARG A CA 1
ATOM 686 C C . ARG A 1 88 ? 6.312 7.809 13.25 1 88.81 88 ARG A C 1
ATOM 688 O O . ARG A 1 88 ? 5.363 7.164 12.797 1 88.81 88 ARG A O 1
ATOM 695 N N . GLN A 1 89 ? 6.527 7.953 14.461 1 90.31 89 GLN A N 1
ATOM 696 C CA . GLN A 1 89 ? 5.645 7.371 15.461 1 90.31 89 GLN A CA 1
ATOM 697 C C . GLN A 1 89 ? 4.227 7.914 15.328 1 90.31 89 GLN A C 1
ATOM 699 O O . GLN A 1 89 ? 3.256 7.152 15.383 1 90.31 89 GLN A O 1
ATOM 704 N N . PHE A 1 90 ? 4.195 9.234 15.18 1 94.5 90 PHE A N 1
ATOM 705 C CA . PHE A 1 90 ? 2.912 9.906 15.008 1 94.5 90 PHE A CA 1
ATOM 706 C C . PHE A 1 90 ? 2.16 9.344 13.812 1 94.5 90 PHE A C 1
ATOM 708 O O . PHE A 1 90 ? 0.989 8.977 13.922 1 94.5 90 PHE A O 1
ATOM 715 N N . MET A 1 91 ? 2.775 9.219 12.68 1 93.19 91 MET A N 1
ATOM 716 C CA . MET A 1 91 ? 2.162 8.758 11.445 1 93.19 91 MET A CA 1
ATOM 717 C C . MET A 1 91 ? 1.732 7.301 11.555 1 93.19 91 MET A C 1
ATOM 719 O O . MET A 1 91 ? 0.682 6.914 11.039 1 93.19 91 MET A O 1
ATOM 723 N N . ASN A 1 92 ? 2.523 6.57 12.234 1 88.69 92 ASN A N 1
ATOM 724 C CA . ASN A 1 92 ? 2.168 5.18 12.492 1 88.69 92 ASN A CA 1
ATOM 725 C C . ASN A 1 92 ? 0.877 5.074 13.305 1 88.69 92 ASN A C 1
ATOM 727 O O . ASN A 1 92 ? 0.008 4.258 12.984 1 88.69 92 ASN A O 1
ATOM 731 N N . GLU A 1 93 ? 0.798 5.863 14.297 1 91.44 93 GLU A N 1
ATOM 732 C CA . GLU A 1 93 ? -0.376 5.844 15.164 1 91.44 93 GLU A CA 1
ATOM 733 C C . GLU A 1 93 ? -1.629 6.27 14.406 1 91.44 93 GLU A C 1
ATOM 735 O O . GLU A 1 93 ? -2.676 5.629 14.516 1 91.44 93 GLU A O 1
ATOM 740 N N . VAL A 1 94 ? -1.549 7.355 13.68 1 93.06 94 VAL A N 1
ATOM 741 C CA . VAL A 1 94 ? -2.678 7.871 12.914 1 93.06 94 VAL A CA 1
ATOM 742 C C . VAL A 1 94 ? -3.127 6.832 11.891 1 93.06 94 VAL A C 1
ATOM 744 O O . VAL A 1 94 ? -4.324 6.574 11.742 1 93.06 94 VAL A O 1
ATOM 747 N N . TYR A 1 95 ? -2.189 6.27 11.242 1 89.12 95 TYR A N 1
ATOM 748 C CA . TYR A 1 95 ? -2.484 5.25 10.242 1 89.12 95 TYR A CA 1
ATOM 749 C C . TYR A 1 95 ? -3.236 4.078 10.859 1 89.12 95 TYR A C 1
ATOM 751 O O . TYR A 1 95 ? -4.246 3.625 10.312 1 89.12 95 TYR A O 1
ATOM 759 N N . GLY A 1 96 ? -2.707 3.658 11.922 1 86.25 96 GLY A N 1
ATOM 760 C CA . GLY A 1 96 ? -3.363 2.572 12.633 1 86.25 96 GLY A CA 1
ATOM 761 C C . GLY A 1 96 ? -4.809 2.873 12.977 1 86.25 96 GLY A C 1
ATOM 762 O O . GLY A 1 96 ? -5.68 2.014 12.836 1 86.25 96 GLY A O 1
ATOM 763 N N . LEU A 1 97 ? -5.039 4 13.445 1 86 97 LEU A N 1
ATOM 764 C CA . LEU A 1 97 ? -6.391 4.43 13.789 1 86 97 LEU A CA 1
ATOM 765 C C . LEU A 1 97 ? -7.293 4.422 12.555 1 86 97 LEU A C 1
ATOM 767 O O . LEU A 1 97 ? -8.43 3.943 12.617 1 86 97 LEU A O 1
ATOM 771 N N . CYS A 1 98 ? -6.836 4.953 11.461 1 85.62 98 CYS A N 1
ATOM 772 C CA . CYS A 1 98 ? -7.602 5.039 10.227 1 85.62 98 CYS A CA 1
ATOM 773 C C . CYS A 1 98 ? -7.934 3.65 9.688 1 85.62 98 CYS A C 1
ATOM 775 O O . CYS A 1 98 ? -9.055 3.408 9.234 1 85.62 98 CYS A O 1
ATOM 777 N N . VAL A 1 99 ? -7.02 2.768 9.805 1 80.06 99 VAL A N 1
ATOM 778 C CA . VAL A 1 99 ? -7.215 1.401 9.328 1 80.06 99 VAL A CA 1
ATOM 779 C C . VAL A 1 99 ? -8.297 0.718 10.156 1 80.06 99 VAL A C 1
ATOM 781 O O . VAL A 1 99 ? -9.172 0.036 9.609 1 80.06 99 VAL A O 1
ATOM 784 N N . ARG A 1 100 ? -8.164 0.796 11.438 1 77 100 ARG A N 1
ATOM 785 C CA . ARG A 1 100 ? -9.156 0.216 12.328 1 77 100 ARG A CA 1
ATOM 786 C C . ARG A 1 100 ? -10.555 0.731 12 1 77 100 ARG A C 1
ATOM 788 O O . ARG A 1 100 ? -11.523 -0.028 12.031 1 77 100 ARG A O 1
ATOM 795 N N . TYR A 1 101 ? -10.641 1.954 11.711 1 74.56 101 TYR A N 1
ATOM 796 C CA . TYR A 1 101 ? -11.914 2.561 11.344 1 74.56 101 TYR A CA 1
ATOM 797 C C . TYR A 1 101 ? -12.422 2.002 10.023 1 74.56 101 TYR A C 1
ATOM 799 O O . TYR A 1 101 ? -13.617 1.73 9.875 1 74.56 101 TYR A O 1
ATOM 807 N N . LEU A 1 102 ? -11.578 1.896 9.086 1 70.69 102 LEU A N 1
ATOM 808 C CA . LEU A 1 102 ? -11.945 1.413 7.758 1 70.69 102 LEU A CA 1
ATOM 809 C C . LEU A 1 102 ? -12.43 -0.03 7.82 1 70.69 102 LEU A C 1
ATOM 811 O O . LEU A 1 102 ? -13.32 -0.422 7.059 1 70.69 102 LEU A O 1
ATOM 815 N N . LEU A 1 103 ? -11.828 -0.859 8.648 1 65.56 103 LEU A N 1
ATOM 816 C CA . LEU A 1 103 ? -12.164 -2.273 8.773 1 65.56 103 LEU A CA 1
ATOM 817 C C . LEU A 1 103 ? -13.43 -2.463 9.594 1 65.56 103 LEU A C 1
ATOM 819 O O . LEU A 1 103 ? -14.07 -3.516 9.523 1 65.56 103 LEU A O 1
ATOM 823 N N 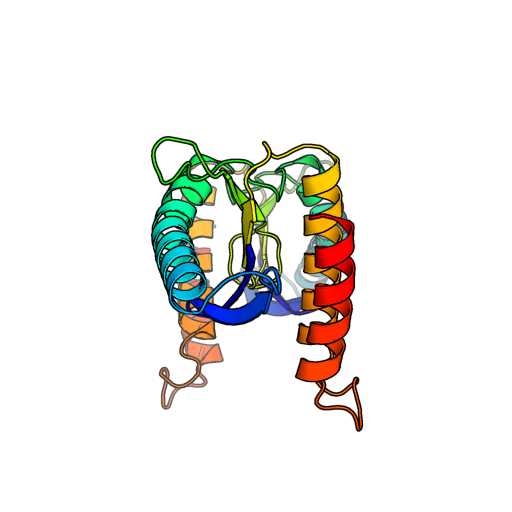. ASN A 1 104 ? -13.797 -1.657 10.414 1 62.72 104 ASN A N 1
ATOM 824 C CA . ASN A 1 104 ? -14.969 -1.746 11.289 1 62.72 104 ASN A CA 1
ATOM 825 C C . ASN A 1 104 ? -15.758 -0.441 11.305 1 62.72 104 ASN A C 1
ATOM 827 O O . ASN A 1 104 ? -15.875 0.206 12.344 1 62.72 104 ASN A O 1
ATOM 831 N N . PRO A 1 105 ? -16.281 -0.13 10.148 1 59.5 105 PRO A N 1
ATOM 832 C CA . PRO A 1 105 ? -16.922 1.187 10.07 1 59.5 105 PRO A CA 1
ATOM 833 C C . PRO A 1 105 ? -18.109 1.327 11.031 1 59.5 105 PRO A C 1
ATOM 835 O O . PRO A 1 105 ? -18.422 2.438 11.461 1 59.5 105 PRO A O 1
ATOM 838 N N . PHE A 1 106 ? -18.797 0.151 11.312 1 56.16 106 PHE A N 1
ATOM 839 C CA . PHE A 1 106 ? -20 0.176 12.125 1 56.16 106 PHE A CA 1
ATOM 840 C C . PHE A 1 106 ? -19.672 0.082 13.609 1 56.16 106 PHE A C 1
ATOM 842 O O . PHE A 1 106 ? -20.547 0.189 14.461 1 56.16 106 PHE A O 1
ATOM 849 N N . SER A 1 107 ? -18.672 -0.484 13.867 1 51 107 SER A N 1
ATOM 850 C CA . SER A 1 107 ? -18.359 -0.722 15.273 1 51 107 SER A CA 1
ATOM 851 C C . SER A 1 107 ? -18.422 0.569 16.078 1 51 107 SER A C 1
ATOM 853 O O . SER A 1 107 ? -18.328 0.543 17.312 1 51 107 SER A O 1
ATOM 855 N N . PHE A 1 108 ? -18.328 1.695 15.484 1 47.09 108 PHE A N 1
ATOM 856 C CA . PHE A 1 108 ? -18.484 2.92 16.266 1 47.09 108 PHE A CA 1
ATOM 857 C C . PHE A 1 108 ? -19.938 3.35 16.312 1 47.09 108 PHE A C 1
ATOM 859 O O . PHE A 1 108 ? -20.422 4.043 15.414 1 47.09 108 PHE A O 1
ATOM 866 N N . PRO A 1 109 ? -20.75 2.67 16.984 1 45.72 109 PRO A N 1
ATOM 867 C CA . PRO A 1 109 ? -22.203 2.838 17.016 1 45.72 109 PRO A CA 1
ATOM 868 C C . PRO A 1 109 ? -22.625 4.293 16.828 1 45.72 109 PRO A C 1
ATOM 870 O O . PRO A 1 109 ? -23.406 4.598 15.914 1 45.72 109 PRO A O 1
ATOM 873 N N . ASN A 1 110 ? -23.25 4.961 17.969 1 46.5 110 ASN A N 1
ATOM 874 C CA . ASN A 1 110 ? -24.109 6.129 18.125 1 46.5 110 ASN A CA 1
ATOM 875 C C . ASN A 1 110 ? -23.406 7.41 17.703 1 46.5 110 ASN A C 1
ATOM 877 O O . ASN A 1 110 ? -24 8.492 17.734 1 46.5 110 ASN A O 1
ATOM 881 N N . THR A 1 111 ? -22.109 7.633 17.828 1 47.69 111 THR A N 1
ATOM 882 C CA . THR A 1 111 ? -21.453 8.914 17.594 1 47.69 111 THR A CA 1
ATOM 883 C C . THR A 1 111 ? -20.922 9.008 16.172 1 47.69 111 THR A C 1
ATOM 885 O O . THR A 1 111 ? -20.344 8.055 15.656 1 47.69 111 THR A O 1
ATOM 888 N N . PRO A 1 112 ? -21.438 9.852 15.234 1 49.81 112 PRO A N 1
ATOM 889 C CA . PRO A 1 112 ? -20.969 9.867 13.844 1 49.81 112 PRO A CA 1
ATOM 890 C C . PRO A 1 112 ? -19.516 9.422 13.703 1 49.81 112 PRO A C 1
ATOM 892 O O . PRO A 1 112 ? -18.625 9.984 14.344 1 49.81 112 PRO A O 1
ATOM 895 N N . VAL A 1 113 ? -19.312 8.195 13.633 1 51.59 113 VAL A N 1
ATOM 896 C CA . VAL A 1 113 ? -18.094 7.387 13.523 1 51.59 113 VAL A CA 1
ATOM 897 C C . VAL A 1 113 ? -16.953 8.242 13 1 51.59 113 VAL A C 1
ATOM 899 O O . VAL A 1 113 ? -15.836 8.195 13.531 1 51.59 113 VAL A O 1
ATOM 902 N N . ARG A 1 114 ? -17.266 8.906 11.938 1 59.12 114 ARG A N 1
ATOM 903 C CA . ARG A 1 114 ? -16.312 9.867 11.375 1 59.12 114 ARG A CA 1
ATOM 904 C C . ARG A 1 114 ? -15.914 10.906 12.414 1 59.12 114 ARG A C 1
ATOM 906 O O . ARG A 1 114 ? -14.773 11.375 12.43 1 59.12 114 ARG A O 1
ATOM 913 N N . SER A 1 115 ? -16.875 11.055 13.438 1 62.84 115 SER A N 1
ATOM 914 C CA . SER A 1 115 ? -16.625 12.094 14.438 1 62.84 115 SER A CA 1
ATOM 915 C C . SER A 1 115 ? -15.625 11.633 15.484 1 62.84 115 SER A C 1
ATOM 917 O O . SER A 1 115 ? -14.766 12.406 15.906 1 62.84 115 SER A O 1
ATOM 919 N N . THR A 1 116 ? -15.703 10.344 15.836 1 73.38 116 THR A N 1
ATOM 920 C CA . THR A 1 116 ? -14.805 9.859 16.875 1 73.38 116 THR A CA 1
ATOM 921 C C . THR A 1 116 ? -13.383 9.719 16.328 1 73.38 116 THR A C 1
ATOM 923 O O . THR A 1 116 ? -12.422 10.133 16.984 1 73.38 116 THR A O 1
ATOM 926 N N . LEU A 1 117 ? -13.297 9.188 15.156 1 75.56 117 LEU A N 1
ATOM 927 C CA . LEU A 1 117 ? -11.992 9.086 14.523 1 75.56 117 LEU A CA 1
ATOM 928 C C . LEU A 1 117 ? -11.344 10.461 14.383 1 75.56 117 LEU A C 1
ATOM 930 O O . LEU A 1 117 ? -10.172 10.633 14.703 1 75.56 117 LEU A O 1
ATOM 934 N N . GLY A 1 118 ? -12.18 11.32 14.008 1 81.75 118 GLY A N 1
ATOM 935 C CA . GLY A 1 118 ? -11.695 12.68 13.844 1 81.75 118 GLY A CA 1
ATOM 936 C C . GLY A 1 118 ? -11.164 13.289 15.125 1 81.75 118 GLY A C 1
ATOM 937 O O . GLY A 1 118 ? -10.117 13.938 15.125 1 81.75 118 GLY A O 1
ATOM 938 N N . GLU A 1 119 ? -11.922 12.977 16.172 1 84.44 119 GLU A N 1
ATOM 939 C CA . GLU A 1 119 ? -11.523 13.523 17.469 1 84.44 119 GLU A CA 1
ATOM 940 C C . GLU A 1 119 ? -10.211 12.898 17.938 1 84.44 119 GLU A C 1
ATOM 942 O O . GLU A 1 119 ? -9.336 13.602 18.453 1 84.44 119 GLU A O 1
ATOM 947 N N . LYS A 1 120 ? -10.102 11.602 17.828 1 87.56 120 LYS A N 1
ATOM 948 C CA . LYS A 1 120 ? -8.891 10.906 18.25 1 87.56 120 LYS A CA 1
ATOM 949 C C . LYS A 1 120 ? -7.68 11.359 17.453 1 87.56 120 LYS A C 1
ATOM 951 O O . LYS A 1 120 ? -6.605 11.602 18 1 87.56 120 LYS A O 1
ATOM 956 N N . VAL A 1 121 ? -7.828 11.508 16.156 1 90.25 121 VAL A N 1
ATOM 957 C CA . VAL A 1 121 ? -6.746 11.953 15.289 1 90.25 121 VAL A CA 1
ATOM 958 C C . VAL A 1 121 ? -6.355 13.391 15.641 1 90.25 121 VAL A C 1
ATOM 960 O O . VAL A 1 121 ? -5.172 13.727 15.672 1 90.25 121 VAL A O 1
ATOM 963 N N . ARG A 1 122 ? -7.348 14.164 15.961 1 90.25 122 ARG A N 1
ATOM 964 C CA . ARG A 1 122 ? -7.09 15.555 16.344 1 90.25 122 ARG A CA 1
ATOM 965 C C . ARG A 1 122 ? -6.25 15.633 17.609 1 90.25 122 ARG A C 1
ATOM 967 O O . ARG A 1 122 ? -5.32 16.438 17.703 1 90.25 122 ARG A O 1
ATOM 974 N N . ARG A 1 123 ? -6.57 14.844 18.547 1 90.25 123 ARG A N 1
ATOM 975 C CA . ARG A 1 123 ? -5.832 14.82 19.797 1 90.25 123 ARG A CA 1
ATOM 976 C C . ARG A 1 123 ? -4.375 14.43 19.562 1 90.25 123 ARG A C 1
ATOM 978 O O . ARG A 1 123 ? -3.467 15.039 20.141 1 90.25 123 ARG A O 1
ATOM 985 N N . LEU A 1 124 ? -4.16 13.43 18.766 1 91.94 124 LEU A N 1
ATOM 986 C CA . LEU A 1 124 ? -2.807 13 18.438 1 91.94 124 LEU A CA 1
ATOM 987 C C . LEU A 1 124 ? -2.043 14.109 17.719 1 91.94 124 LEU A C 1
ATOM 989 O O . LEU A 1 124 ? -0.862 14.336 18 1 91.94 124 LEU A O 1
ATOM 993 N N . TYR A 1 125 ? -2.711 14.719 16.812 1 93.12 125 TYR A N 1
ATOM 994 C CA . TYR A 1 125 ? -2.104 15.789 16.031 1 93.12 125 TYR A CA 1
ATOM 995 C C . TYR A 1 125 ? -1.673 16.938 16.938 1 93.12 125 TYR A C 1
ATOM 997 O O . TYR A 1 125 ? -0.58 17.484 16.781 1 93.12 125 TYR A O 1
ATOM 1005 N N . GLU A 1 126 ? -2.527 17.312 17.844 1 89.94 126 GLU A N 1
ATOM 1006 C CA . GLU A 1 126 ? -2.227 18.391 18.781 1 89.94 126 GLU A CA 1
ATOM 1007 C C . GLU A 1 126 ? -1.019 18.062 19.656 1 89.94 126 GLU A C 1
ATOM 1009 O O . GLU A 1 126 ? -0.213 18.938 19.969 1 89.94 126 GLU A O 1
ATOM 1014 N N . ARG A 1 127 ? -0.901 16.828 19.938 1 89.81 127 ARG A N 1
ATOM 1015 C CA . ARG A 1 127 ? 0.228 16.375 20.75 1 89.81 127 ARG A CA 1
ATOM 1016 C C . ARG A 1 127 ? 1.529 16.438 19.953 1 89.81 127 ARG A C 1
ATOM 1018 O O . ARG A 1 127 ? 2.588 16.734 20.516 1 89.81 127 ARG A O 1
ATOM 1025 N N . HIS A 1 128 ? 1.517 16.062 18.703 1 90 128 HIS A N 1
ATOM 1026 C CA . HIS A 1 128 ? 2.691 16.047 17.844 1 90 128 HIS A CA 1
ATOM 1027 C C . HIS A 1 128 ? 3.133 17.453 17.469 1 90 128 HIS A C 1
ATOM 1029 O O . HIS A 1 128 ? 4.332 17.734 17.391 1 90 128 HIS A O 1
ATOM 1035 N N . SER A 1 129 ? 2.133 18.266 17.016 1 79.69 129 SER A N 1
ATOM 1036 C CA . SER A 1 129 ? 2.4 19.594 16.484 1 79.69 129 SER A CA 1
ATOM 1037 C C . SER A 1 129 ? 2.793 20.578 17.594 1 79.69 129 SER A C 1
ATOM 1039 O O . SER A 1 129 ? 3.633 21.453 17.391 1 79.69 129 SER A O 1
ATOM 1041 N N . MET B 1 1 ? -0.405 20.625 9.422 1 95.06 1 MET B N 1
ATOM 1042 C CA . MET B 1 1 ? -1.648 20.141 8.836 1 95.06 1 MET B CA 1
ATOM 1043 C C . MET B 1 1 ? -1.506 18.688 8.398 1 95.06 1 MET B C 1
ATOM 1045 O O . MET B 1 1 ? -0.498 18.297 7.801 1 95.06 1 MET B O 1
ATOM 1049 N N . LEU B 1 2 ? -2.562 17.859 8.766 1 95.94 2 LEU B N 1
ATOM 1050 C CA . LEU B 1 2 ? -2.627 16.453 8.422 1 95.94 2 LEU B CA 1
ATOM 1051 C C . LEU B 1 2 ? -3.836 16.156 7.543 1 95.94 2 LEU B C 1
ATOM 1053 O O . LEU B 1 2 ? -4.938 16.641 7.812 1 95.94 2 LEU B O 1
ATOM 1057 N N . MET B 1 3 ? -3.572 15.438 6.461 1 94.31 3 MET B N 1
ATOM 1058 C CA . MET B 1 3 ? -4.676 15.016 5.598 1 94.31 3 MET B CA 1
ATOM 1059 C C . MET B 1 3 ? -4.664 13.5 5.406 1 94.31 3 MET B C 1
ATOM 1061 O O . MET B 1 3 ? -3.609 12.906 5.188 1 94.31 3 MET B O 1
ATOM 1065 N N . VAL B 1 4 ? -5.785 12.914 5.57 1 92.19 4 VAL B N 1
ATOM 1066 C CA . VAL B 1 4 ? -5.98 11.492 5.293 1 92.19 4 VAL B CA 1
ATOM 1067 C C . VAL B 1 4 ? -6.715 11.32 3.965 1 92.19 4 VAL B C 1
ATOM 1069 O O . VAL B 1 4 ? -7.828 11.82 3.795 1 92.19 4 VAL B O 1
ATOM 1072 N N . ILE B 1 5 ? -6.016 10.594 3.096 1 89.25 5 ILE B N 1
ATOM 1073 C CA . ILE B 1 5 ? -6.516 10.453 1.731 1 89.25 5 ILE B CA 1
ATOM 1074 C C . ILE B 1 5 ? -6.965 9.016 1.49 1 89.25 5 ILE B C 1
ATOM 1076 O O . ILE B 1 5 ? -6.23 8.07 1.799 1 89.25 5 ILE B O 1
ATOM 1080 N N . GLY B 1 6 ? -8.148 8.867 1.038 1 80.75 6 GLY B N 1
ATOM 1081 C CA . GLY B 1 6 ? -8.688 7.555 0.74 1 80.75 6 GLY B CA 1
ATOM 1082 C C . GLY B 1 6 ? -8.398 7.094 -0.676 1 80.75 6 GLY B C 1
ATOM 1083 O O . GLY B 1 6 ? -7.562 7.68 -1.364 1 80.75 6 GLY B O 1
ATOM 1084 N N . PRO B 1 7 ? -9.352 6.082 -0.891 1 68.19 7 PRO B N 1
ATOM 1085 C CA . PRO B 1 7 ? -9.258 5.59 -2.268 1 68.19 7 PRO B CA 1
ATOM 1086 C C . PRO B 1 7 ? -9.703 6.625 -3.297 1 68.19 7 PRO B C 1
ATOM 1088 O O . PRO B 1 7 ? -10.508 7.508 -2.98 1 68.19 7 PRO B O 1
ATOM 1091 N N . ASP B 1 8 ? -9 6.852 -4.43 1 70.81 8 ASP B N 1
ATOM 1092 C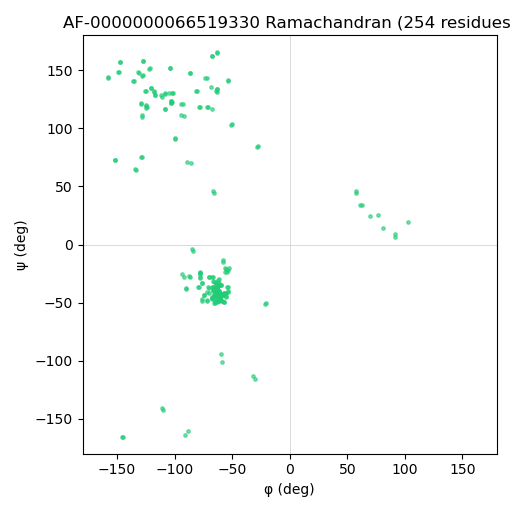 CA . ASP B 1 8 ? -9.281 7.766 -5.531 1 70.81 8 ASP B CA 1
ATOM 1093 C C . ASP B 1 8 ? -8.844 9.188 -5.188 1 70.81 8 ASP B C 1
ATOM 1095 O O . ASP B 1 8 ? -9.43 10.156 -5.676 1 70.81 8 ASP B O 1
ATOM 1099 N N . ASP B 1 9 ? -8.109 9.391 -4.219 1 77.06 9 ASP B N 1
ATOM 1100 C CA . ASP B 1 9 ? -7.504 10.648 -3.797 1 77.06 9 ASP B CA 1
ATOM 1101 C C . ASP B 1 9 ? -8.523 11.547 -3.113 1 77.06 9 ASP B C 1
ATOM 1103 O O . ASP B 1 9 ? -8.414 12.773 -3.164 1 77.06 9 ASP B O 1
ATOM 1107 N N . ALA B 1 10 ? -9.586 10.867 -2.525 1 81.88 10 ALA B N 1
ATOM 1108 C CA . ALA B 1 10 ? -10.594 11.617 -1.777 1 81.88 10 ALA B CA 1
ATOM 1109 C C . ALA B 1 10 ? -10.109 11.914 -0.36 1 81.88 10 ALA B C 1
ATOM 1111 O O . ALA B 1 10 ? -9.547 11.047 0.306 1 81.88 10 ALA B O 1
ATOM 11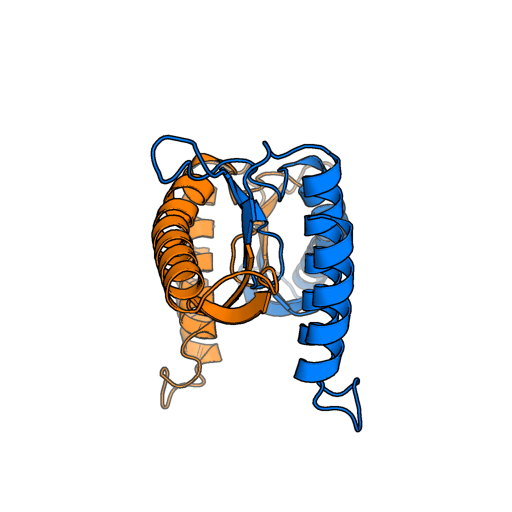12 N N . SER B 1 11 ? -10.289 13.242 -0.008 1 86.56 11 SER B N 1
ATOM 1113 C CA . SER B 1 11 ? -9.93 13.594 1.362 1 86.56 11 SER B CA 1
ATOM 1114 C C . SER B 1 11 ? -10.938 13.023 2.359 1 86.56 11 SER B C 1
ATOM 1116 O O . SER B 1 11 ? -12.133 13.32 2.287 1 86.56 11 SER B O 1
ATOM 1118 N N . LEU B 1 12 ? -10.523 12.164 3.262 1 82.75 12 LEU B N 1
ATOM 1119 C CA . LEU B 1 12 ? -11.375 11.547 4.266 1 82.75 12 LEU B CA 1
ATOM 1120 C C . LEU B 1 12 ? -11.422 12.383 5.539 1 82.75 12 LEU B C 1
ATOM 1122 O O . LEU B 1 12 ? -12.453 12.461 6.203 1 82.75 12 LEU B O 1
ATOM 1126 N N . PHE B 1 13 ? -10.258 12.953 5.867 1 85.31 13 PHE B N 1
ATOM 1127 C CA . PHE B 1 13 ? -10.125 13.688 7.117 1 85.31 13 PHE B CA 1
ATOM 1128 C C . PHE B 1 13 ? -8.961 14.672 7.043 1 85.31 13 PHE B C 1
ATOM 1130 O O . PHE B 1 13 ? -7.961 14.406 6.367 1 85.31 13 PHE B O 1
ATOM 1137 N N . GLU B 1 14 ? -9.188 15.773 7.68 1 90.44 14 GLU B N 1
ATOM 1138 C CA . GLU B 1 14 ? -8.133 16.781 7.75 1 90.44 14 GLU B CA 1
ATOM 1139 C C . GLU B 1 14 ? -8.016 17.359 9.164 1 90.44 14 GLU B C 1
ATOM 1141 O O . GLU B 1 14 ? -9.023 17.562 9.836 1 90.44 14 GLU B O 1
ATOM 1146 N N . CYS B 1 15 ? -6.828 17.578 9.57 1 89.81 15 CYS B N 1
ATOM 1147 C CA . CYS B 1 15 ? -6.543 18.234 10.844 1 89.81 15 CYS B CA 1
ATOM 1148 C C . CYS B 1 15 ? -5.57 19.391 10.648 1 89.81 15 CYS B C 1
ATOM 1150 O O . CYS B 1 15 ? -4.508 19.234 10.047 1 89.81 15 CYS B O 1
ATOM 1152 N N . ALA B 1 16 ? -6.016 20.547 11.031 1 88.12 16 ALA B N 1
ATOM 1153 C CA . ALA B 1 16 ? -5.156 21.719 10.969 1 88.12 16 ALA B CA 1
ATOM 1154 C C . ALA B 1 16 ? -5.113 22.438 12.312 1 88.12 16 ALA B C 1
ATOM 1156 O O . ALA B 1 16 ? -5.949 22.188 13.188 1 88.12 16 ALA B O 1
ATOM 1157 N N . LYS B 1 17 ? -4.062 23.188 12.461 1 81.31 17 LYS B N 1
ATOM 1158 C CA . LYS B 1 17 ? -3.977 23.984 13.688 1 81.31 17 LYS B CA 1
ATOM 1159 C C . LYS B 1 17 ? -5.113 25 13.773 1 81.31 17 LYS B C 1
ATOM 1161 O O . LYS B 1 17 ? -5.516 25.562 12.758 1 81.31 17 LYS B O 1
ATOM 1166 N N . SER B 1 18 ? -5.719 25.078 14.867 1 74.69 18 SER B N 1
ATOM 1167 C CA . SER B 1 18 ? -6.863 25.938 15.125 1 74.69 18 SER B CA 1
ATOM 1168 C C . SER B 1 18 ? -6.539 27.391 14.805 1 74.69 18 SER B C 1
ATOM 1170 O O . SER B 1 18 ? -7.438 28.188 14.516 1 74.69 18 SER B O 1
ATOM 1172 N N . VAL B 1 19 ? -5.293 27.719 14.781 1 77.44 19 VAL B N 1
ATOM 1173 C CA . VAL B 1 19 ? -4.883 29.125 14.625 1 77.44 19 VAL B CA 1
ATOM 1174 C C . VAL B 1 19 ? -4.859 29.484 13.141 1 77.44 19 VAL B C 1
ATOM 1176 O O . VAL B 1 19 ? -4.766 30.672 12.789 1 77.44 19 VAL B O 1
ATOM 1179 N N . ASP B 1 20 ? -5.105 28.531 12.234 1 77.75 20 ASP B N 1
ATOM 1180 C CA . ASP B 1 20 ? -5.004 28.781 10.797 1 77.75 20 ASP B CA 1
ATOM 1181 C C . ASP B 1 20 ? -6.238 29.531 10.289 1 77.75 20 ASP B C 1
ATOM 1183 O O . ASP B 1 20 ? -7.367 29.078 10.492 1 77.75 20 ASP B O 1
ATOM 1187 N N . GLY B 1 21 ? -5.988 30.734 9.766 1 84.44 21 GLY B N 1
ATOM 1188 C CA . GLY B 1 21 ? -7.074 31.391 9.062 1 84.44 21 GLY B CA 1
ATOM 1189 C C . GLY B 1 21 ? -7.539 30.625 7.832 1 84.44 21 GLY B C 1
ATOM 1190 O O . GLY B 1 21 ? -6.891 29.672 7.41 1 84.44 21 GLY B O 1
ATOM 1191 N N . GLU B 1 22 ? -8.703 31 7.332 1 88.38 22 GLU B N 1
ATOM 1192 C CA . GLU B 1 22 ? -9.297 30.328 6.184 1 88.38 22 GLU B CA 1
ATOM 1193 C C . GLU B 1 22 ? -8.359 30.359 4.98 1 88.38 22 GLU B C 1
ATOM 1195 O O . GLU B 1 22 ? -8.219 29.375 4.266 1 88.38 22 GLU B O 1
ATOM 1200 N N . SER B 1 23 ? -7.754 31.469 4.797 1 90.81 23 SER B N 1
ATOM 1201 C CA . SER B 1 23 ? -6.852 31.625 3.658 1 90.81 23 SER B CA 1
ATOM 1202 C C . SER B 1 23 ? -5.637 30.719 3.787 1 90.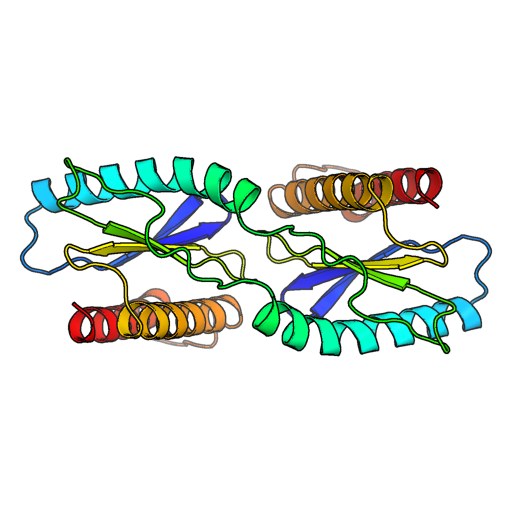81 23 SER B C 1
ATOM 1204 O O . SER B 1 23 ? -5.227 30.078 2.816 1 90.81 23 SER B O 1
ATOM 1206 N N . THR B 1 24 ? -5.105 30.703 4.996 1 89.69 24 THR B N 1
ATOM 1207 C CA . THR B 1 24 ? -3.939 29.875 5.262 1 89.69 24 THR B CA 1
ATOM 1208 C C . THR B 1 24 ? -4.285 28.391 5.117 1 89.69 24 THR B C 1
ATOM 1210 O O . THR B 1 24 ? -3.514 27.625 4.547 1 89.69 24 THR B O 1
ATOM 1213 N N . HIS B 1 25 ? -5.477 28.094 5.613 1 90.38 25 HIS B N 1
ATOM 1214 C CA . HIS B 1 25 ? -5.945 26.719 5.523 1 90.38 25 HIS B CA 1
ATOM 1215 C C . HIS B 1 25 ? -6.074 26.266 4.074 1 90.38 25 HIS B C 1
ATOM 1217 O O . HIS B 1 25 ? -5.605 25.188 3.707 1 90.38 25 HIS B O 1
ATOM 1223 N N . LEU B 1 26 ? -6.648 27.125 3.309 1 91.25 26 LEU B N 1
ATOM 1224 C CA . LEU B 1 26 ? -6.863 26.812 1.899 1 91.25 26 LEU B CA 1
ATOM 1225 C C . LEU B 1 26 ? -5.535 26.656 1.168 1 91.25 26 LEU B C 1
ATOM 1227 O O . LEU B 1 26 ? -5.371 25.75 0.35 1 91.25 26 LEU B O 1
ATOM 1231 N N . SER B 1 27 ? -4.648 27.5 1.478 1 92.31 27 SER B N 1
ATOM 1232 C CA . SER B 1 27 ? -3.33 27.453 0.854 1 92.31 27 SER B CA 1
ATOM 1233 C C . SER B 1 27 ? -2.617 26.141 1.163 1 92.31 27 SER B C 1
ATOM 1235 O O . SER B 1 27 ? -2.062 25.5 0.266 1 92.31 27 SER B O 1
ATOM 1237 N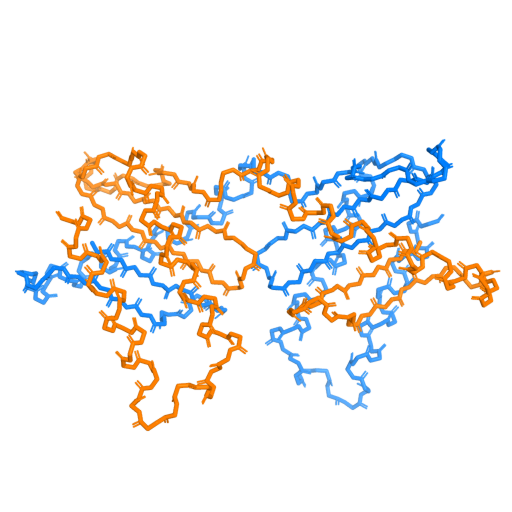 N . ARG B 1 28 ? -2.617 25.781 2.422 1 91.75 28 ARG B N 1
ATOM 1238 C CA . ARG B 1 28 ? -1.948 24.562 2.84 1 91.75 28 ARG B CA 1
ATOM 1239 C C . ARG B 1 28 ? -2.602 23.328 2.203 1 91.75 28 ARG B C 1
ATOM 1241 O O . ARG B 1 28 ? -1.914 22.391 1.824 1 91.75 28 ARG B O 1
ATOM 1248 N N . GLN B 1 29 ? -3.889 23.391 2.07 1 92 29 GLN B N 1
ATOM 1249 C CA . GLN B 1 29 ? -4.621 22.328 1.4 1 92 29 GLN B CA 1
ATOM 1250 C C . GLN B 1 29 ? -4.168 22.172 -0.049 1 92 29 GLN B C 1
ATOM 1252 O O . GLN B 1 29 ? -3.924 21.047 -0.513 1 92 29 GLN B O 1
ATOM 1257 N N . LEU B 1 30 ? -4.082 23.375 -0.649 1 92.31 30 LEU B N 1
ATOM 1258 C CA . LEU B 1 30 ? -3.66 23.391 -2.045 1 92.31 30 LEU B CA 1
ATOM 1259 C C . LEU B 1 30 ? -2.26 22.797 -2.189 1 92.31 30 LEU B C 1
ATOM 1261 O O . LEU B 1 30 ? -1.996 22.031 -3.119 1 92.31 30 LEU B O 1
ATOM 1265 N N . MET B 1 31 ? -1.438 23.141 -1.297 1 93.44 31 MET B N 1
ATOM 1266 C CA . MET B 1 31 ? -0.067 22.641 -1.32 1 93.44 31 MET B CA 1
ATOM 1267 C C . MET B 1 31 ? -0.041 21.125 -1.121 1 93.44 31 MET B C 1
ATOM 1269 O O . MET B 1 31 ? 0.7 20.422 -1.806 1 93.44 31 MET B O 1
ATOM 1273 N N . LEU B 1 32 ? -0.789 20.562 -0.213 1 94.06 32 LEU B N 1
ATOM 1274 C CA . LEU B 1 32 ? -0.808 19.125 0.068 1 94.06 32 LEU B CA 1
ATOM 1275 C C . LEU B 1 32 ? -1.328 18.344 -1.133 1 94.06 32 LEU B C 1
ATOM 1277 O O . LEU B 1 32 ? -0.811 17.281 -1.451 1 94.06 32 LEU B O 1
ATOM 1281 N N . TYR B 1 33 ? -2.322 18.859 -1.865 1 90.44 33 TYR B N 1
ATOM 1282 C CA . TYR B 1 33 ? -2.838 18.188 -3.053 1 90.44 33 TYR B CA 1
ATOM 1283 C C . TYR B 1 33 ? -1.791 18.156 -4.16 1 90.44 33 TYR B C 1
ATOM 1285 O O . TYR B 1 33 ? -1.69 17.188 -4.902 1 90.44 33 TYR B O 1
ATOM 1293 N N . ALA B 1 34 ? -1.037 19.297 -4.195 1 91.38 34 ALA B N 1
ATOM 1294 C CA . ALA B 1 34 ? 0.071 19.328 -5.145 1 91.38 34 ALA B CA 1
ATOM 1295 C C . ALA B 1 34 ? 1.109 18.266 -4.812 1 91.38 34 ALA B C 1
ATOM 1297 O O . ALA B 1 34 ? 1.658 17.625 -5.711 1 91.38 34 ALA B O 1
ATOM 1298 N N . SER B 1 35 ? 1.363 18.062 -3.537 1 91.5 35 SER B N 1
ATOM 1299 C CA . SER B 1 35 ? 2.344 17.078 -3.092 1 91.5 35 SER B CA 1
ATOM 1300 C C . SER B 1 35 ? 1.848 15.656 -3.334 1 91.5 35 SER B C 1
ATOM 1302 O O . SER B 1 35 ? 2.648 14.742 -3.533 1 91.5 35 SER B O 1
ATOM 1304 N N . LEU B 1 36 ? 0.489 15.477 -3.334 1 87.12 36 LEU B N 1
ATOM 1305 C CA . LEU B 1 36 ? -0.097 14.172 -3.621 1 87.12 36 LEU B CA 1
ATOM 1306 C C . LEU B 1 36 ? 0.298 13.695 -5.016 1 87.12 36 LEU B C 1
ATOM 1308 O O . LEU B 1 36 ? 0.575 12.508 -5.215 1 87.12 36 LEU B O 1
ATOM 1312 N N . ASP B 1 37 ? 0.399 14.695 -5.914 1 86 37 ASP B N 1
ATOM 1313 C CA . ASP B 1 37 ? 0.812 14.367 -7.273 1 86 37 ASP B CA 1
ATOM 1314 C C . ASP B 1 37 ? 2.256 13.875 -7.309 1 86 37 ASP B C 1
ATOM 1316 O O . ASP B 1 37 ? 2.611 13.039 -8.141 1 86 37 ASP B O 1
ATOM 1320 N N . LEU B 1 38 ? 3.09 14.359 -6.422 1 84.81 38 LEU B N 1
ATOM 1321 C CA . LEU B 1 38 ? 4.496 13.984 -6.328 1 84.81 38 LEU B CA 1
ATOM 1322 C C . LEU B 1 38 ? 4.648 12.609 -5.68 1 84.81 38 LEU B C 1
ATOM 1324 O O . LEU B 1 38 ? 5.613 11.891 -5.957 1 84.81 38 LEU B O 1
ATOM 1328 N N . LEU B 1 39 ? 3.754 12.305 -4.766 1 83.12 39 LEU B N 1
ATOM 1329 C CA . LEU B 1 39 ? 3.826 11.062 -4 1 83.12 39 LEU B CA 1
ATOM 1330 C C . LEU B 1 39 ? 3.865 9.852 -4.926 1 83.12 39 LEU B C 1
ATOM 1332 O O . LEU B 1 39 ? 4.633 8.914 -4.699 1 83.12 39 LEU B O 1
ATOM 1336 N N . ASP B 1 40 ? 3.031 9.867 -5.992 1 73.06 40 ASP B N 1
ATOM 1337 C CA . ASP B 1 40 ? 3.016 8.758 -6.941 1 73.06 40 ASP B CA 1
ATOM 1338 C C . ASP B 1 40 ? 4.398 8.539 -7.551 1 73.06 40 ASP B C 1
ATOM 1340 O O . ASP B 1 40 ? 4.84 7.398 -7.703 1 73.06 40 ASP B O 1
ATOM 1344 N N . ASP B 1 41 ? 5.062 9.688 -7.926 1 75.75 41 ASP B N 1
ATOM 1345 C CA . ASP B 1 41 ? 6.402 9.633 -8.5 1 75.75 41 ASP B CA 1
ATOM 1346 C C . ASP B 1 41 ? 7.41 9.07 -7.504 1 75.75 41 ASP B C 1
ATOM 1348 O O . ASP B 1 41 ? 8.289 8.289 -7.871 1 75.75 41 ASP B O 1
ATOM 1352 N N . VAL B 1 42 ? 7.34 9.461 -6.32 1 75.62 42 VAL B N 1
ATOM 1353 C CA . VAL B 1 42 ? 8.266 9.031 -5.277 1 75.62 42 VAL B CA 1
ATOM 1354 C C . VAL B 1 42 ? 8.055 7.547 -4.977 1 75.62 42 VAL B C 1
ATOM 1356 O O . VAL B 1 42 ? 9.016 6.801 -4.797 1 75.62 42 VAL B O 1
ATOM 1359 N N . LEU B 1 43 ? 6.746 7.16 -4.805 1 69.81 43 LEU B N 1
ATOM 1360 C CA . LEU B 1 43 ? 6.434 5.766 -4.52 1 69.81 43 LEU B CA 1
ATOM 1361 C C . LEU B 1 43 ? 7.043 4.844 -5.566 1 69.81 43 LEU B C 1
ATOM 1363 O O . LEU B 1 43 ? 7.492 3.74 -5.246 1 69.81 43 LEU B O 1
ATOM 1367 N N . TRP B 1 44 ? 7.031 5.344 -6.75 1 63.19 44 TRP B N 1
ATOM 1368 C CA . TRP B 1 44 ? 7.578 4.523 -7.828 1 63.19 44 TRP B CA 1
ATOM 1369 C C . TRP B 1 44 ? 9.094 4.41 -7.711 1 63.19 44 TRP B C 1
ATOM 1371 O O . TRP B 1 44 ? 9.68 3.404 -8.125 1 63.19 44 TRP B O 1
ATOM 1381 N N . LYS B 1 45 ? 9.719 5.504 -7.281 1 61.41 45 LYS B N 1
ATOM 1382 C CA . LYS B 1 45 ? 11.18 5.535 -7.164 1 61.41 45 LYS B CA 1
ATOM 1383 C C . LYS B 1 45 ? 11.641 4.777 -5.926 1 61.41 45 LYS B C 1
ATOM 1385 O O . LYS B 1 45 ? 12.773 4.297 -5.875 1 61.41 45 LYS B O 1
ATOM 1390 N N . THR B 1 46 ? 10.977 5.129 -4.898 1 55.28 46 THR B N 1
ATOM 1391 C CA . THR B 1 46 ? 11.398 4.531 -3.635 1 55.28 46 THR B CA 1
ATOM 1392 C C . THR B 1 46 ? 11.297 3.008 -3.699 1 55.28 46 THR B C 1
ATOM 1394 O O . THR B 1 46 ? 12.227 2.303 -3.309 1 55.28 46 THR B O 1
ATOM 1397 N N . GLY B 1 47 ? 10.227 2.299 -3.287 1 53.66 47 GLY B N 1
ATOM 1398 C CA . GLY B 1 47 ? 10.188 0.88 -2.967 1 53.66 47 GLY B CA 1
ATOM 1399 C C . GLY B 1 47 ? 9.578 0.036 -4.07 1 53.66 47 GLY B C 1
ATOM 1400 O O . GLY B 1 47 ? 8.844 0.546 -4.914 1 53.66 47 GLY B O 1
ATOM 1401 N N . ASP B 1 48 ? 10.367 -0.94 -4.543 1 61.28 48 ASP B N 1
ATOM 1402 C CA . ASP B 1 48 ? 9.938 -2.051 -5.387 1 61.28 48 ASP B CA 1
ATOM 1403 C C . ASP B 1 48 ? 8.727 -2.76 -4.789 1 61.28 48 ASP B C 1
ATOM 1405 O O . ASP B 1 48 ? 8.812 -3.332 -3.701 1 61.28 48 ASP B O 1
ATOM 1409 N N . PHE B 1 49 ? 7.617 -2.479 -5.348 1 76.31 49 PHE B N 1
ATOM 1410 C CA . PHE B 1 49 ? 6.371 -3.088 -4.906 1 76.31 49 PHE B CA 1
ATOM 1411 C C . PHE B 1 49 ? 6.449 -4.609 -4.988 1 76.31 49 PHE B C 1
ATOM 1413 O O . PHE B 1 49 ? 5.656 -5.312 -4.363 1 76.31 49 PHE B O 1
ATOM 1420 N N . LEU B 1 50 ? 7.512 -5.023 -5.746 1 85.19 50 LEU B N 1
ATOM 1421 C CA . LEU B 1 50 ? 7.719 -6.465 -5.867 1 85.19 50 LEU B CA 1
ATOM 1422 C C . LEU B 1 50 ? 8.688 -6.965 -4.801 1 85.19 50 LEU B C 1
ATOM 1424 O O . LEU B 1 50 ? 9.797 -6.445 -4.672 1 85.19 50 LEU B O 1
ATOM 1428 N N . LEU B 1 51 ? 8.227 -7.812 -4.059 1 85.31 51 LEU B N 1
ATOM 1429 C CA . LEU B 1 51 ? 9.07 -8.578 -3.145 1 85.31 51 LEU B CA 1
ATOM 1430 C C . LEU B 1 51 ? 9.375 -9.961 -3.719 1 85.31 51 LEU B C 1
ATOM 1432 O O . LEU B 1 51 ? 8.547 -10.867 -3.637 1 85.31 51 LEU B O 1
ATOM 1436 N N . PRO B 1 52 ? 10.359 -10.195 -4.41 1 86.25 52 PRO B N 1
ATOM 1437 C CA . PRO B 1 52 ? 10.602 -11.297 -5.34 1 86.25 52 PRO B CA 1
ATOM 1438 C C . PRO B 1 52 ? 10.719 -12.648 -4.637 1 86.25 52 PRO B C 1
ATOM 1440 O O . PRO B 1 52 ? 10.5 -13.695 -5.258 1 86.25 52 PRO B O 1
ATOM 1443 N N . ALA B 1 53 ? 11.117 -12.812 -3.441 1 89.25 53 ALA B N 1
ATOM 1444 C CA . ALA B 1 53 ? 11.328 -14.102 -2.783 1 89.25 53 ALA B CA 1
ATOM 1445 C C . ALA B 1 53 ? 11.125 -13.984 -1.276 1 89.25 53 ALA B C 1
ATOM 1447 O O . ALA B 1 53 ? 12.062 -14.164 -0.498 1 89.25 53 ALA B O 1
ATOM 1448 N N . ILE B 1 54 ? 9.852 -13.844 -0.978 1 89.12 54 ILE B N 1
ATOM 1449 C CA . ILE B 1 54 ? 9.547 -13.672 0.439 1 89.12 54 ILE B CA 1
ATOM 1450 C C . ILE B 1 54 ? 9.602 -15.023 1.147 1 89.12 54 ILE B C 1
ATOM 1452 O O . ILE B 1 54 ? 9.688 -15.086 2.377 1 89.12 54 ILE B O 1
ATOM 1456 N N . ASP B 1 55 ? 9.398 -16.125 0.348 1 90.69 55 ASP B N 1
ATOM 1457 C CA . ASP B 1 55 ? 9.422 -17.5 0.851 1 90.69 55 ASP B CA 1
ATOM 1458 C C . ASP B 1 55 ? 9.938 -18.469 -0.216 1 90.69 55 ASP B C 1
ATOM 1460 O O . ASP B 1 55 ? 9.797 -18.203 -1.413 1 90.69 55 ASP B O 1
ATOM 1464 N N . ARG B 1 56 ? 10.641 -19.594 0.212 1 92.94 56 ARG B N 1
ATOM 1465 C CA . ARG B 1 56 ? 11.109 -20.688 -0.644 1 92.94 56 ARG B CA 1
ATOM 1466 C C . ARG B 1 56 ? 10.68 -22.031 -0.088 1 92.94 56 ARG B C 1
ATOM 1468 O O . ARG B 1 56 ? 11.5 -22.766 0.475 1 92.94 56 ARG B O 1
ATOM 1475 N N . PRO B 1 57 ? 9.367 -22.25 -0.317 1 91.69 57 PRO B N 1
ATOM 1476 C CA . PRO B 1 57 ? 8.859 -23.5 0.253 1 91.69 57 PRO B CA 1
ATOM 1477 C C . PRO B 1 57 ? 9.438 -24.734 -0.433 1 91.69 57 PRO B C 1
ATOM 1479 O O . PRO B 1 57 ? 9.953 -24.641 -1.548 1 91.69 57 PRO B O 1
ATOM 1482 N N . LEU B 1 58 ? 9.32 -25.922 0.284 1 93.06 58 LEU B N 1
ATOM 1483 C CA . LEU B 1 58 ? 9.719 -27.234 -0.197 1 93.06 58 LEU B CA 1
ATOM 1484 C C . LEU B 1 58 ? 11.195 -27.25 -0.586 1 93.06 58 LEU B C 1
ATOM 1486 O O . LEU B 1 58 ? 11.555 -27.703 -1.675 1 93.06 58 LEU B O 1
ATOM 1490 N N . GLU B 1 59 ? 12 -26.641 0.312 1 92.19 59 GLU B N 1
ATOM 1491 C CA . GLU B 1 59 ? 13.461 -26.625 0.212 1 92.19 59 GLU B CA 1
ATOM 1492 C C . GLU B 1 59 ? 13.922 -25.906 -1.052 1 92.19 59 GLU B C 1
ATOM 1494 O O . GLU B 1 59 ? 14.836 -26.375 -1.735 1 92.19 59 GLU B O 1
ATOM 1499 N N . GLY B 1 60 ? 13.18 -24.891 -1.451 1 89.56 60 GLY B N 1
ATOM 1500 C CA . GLY B 1 60 ? 13.609 -24.047 -2.547 1 89.56 60 GLY B CA 1
ATOM 1501 C C . GLY B 1 60 ? 13.102 -24.516 -3.898 1 89.56 60 GLY B C 1
ATOM 1502 O O . GLY B 1 60 ? 13.5 -23.969 -4.934 1 89.56 60 GLY B O 1
ATOM 1503 N N . LYS B 1 61 ? 12.281 -25.484 -3.902 1 93 61 LYS B N 1
ATOM 1504 C CA . LYS B 1 61 ? 11.672 -25.922 -5.16 1 93 61 LYS B CA 1
ATOM 1505 C C . LYS B 1 61 ? 10.82 -24.812 -5.766 1 93 61 LYS B C 1
ATOM 1507 O O . LYS B 1 61 ? 10.727 -24.688 -6.988 1 93 61 LYS B O 1
ATOM 1512 N N . TYR B 1 62 ? 10.203 -24.062 -4.883 1 93.44 62 TYR B N 1
ATOM 1513 C CA . TYR B 1 62 ? 9.352 -22.969 -5.352 1 93.44 62 TYR B CA 1
ATOM 1514 C C . TYR B 1 62 ? 9.82 -21.625 -4.801 1 93.44 62 TYR B C 1
ATOM 1516 O O . TYR B 1 62 ? 10.484 -21.578 -3.762 1 93.44 62 TYR B O 1
ATOM 1524 N N . TYR B 1 63 ? 9.531 -20.594 -5.586 1 93.5 63 TYR B N 1
ATOM 1525 C CA . TYR B 1 63 ? 9.672 -19.203 -5.148 1 93.5 63 TYR B CA 1
ATOM 1526 C C . TYR B 1 63 ? 8.312 -18.562 -4.934 1 93.5 63 TYR B C 1
ATOM 1528 O O . TYR B 1 63 ? 7.41 -18.703 -5.766 1 93.5 63 TYR B O 1
ATOM 1536 N N . VAL B 1 64 ? 8.203 -17.969 -3.783 1 96 64 VAL B N 1
ATOM 1537 C CA . VAL B 1 64 ? 6.992 -17.188 -3.551 1 96 64 VAL B CA 1
ATOM 1538 C C . VAL B 1 64 ? 7.328 -15.695 -3.562 1 96 64 VAL B C 1
ATOM 1540 O O . VAL B 1 64 ? 8.109 -15.227 -2.738 1 96 64 VAL B O 1
ATOM 1543 N N . SER B 1 65 ? 6.773 -14.961 -4.52 1 92.81 65 SER B N 1
ATOM 1544 C CA . SER B 1 65 ? 6.895 -13.508 -4.629 1 92.81 65 SER B CA 1
ATOM 1545 C C . SER B 1 65 ? 5.617 -12.812 -4.176 1 92.81 65 SER B C 1
ATOM 1547 O O . SER B 1 65 ? 4.535 -13.398 -4.215 1 92.81 65 SER B O 1
ATOM 1549 N N . ALA B 1 66 ? 5.793 -11.656 -3.723 1 92.81 66 ALA B N 1
ATOM 1550 C CA . ALA B 1 66 ? 4.641 -10.836 -3.359 1 92.81 66 ALA B CA 1
ATOM 1551 C C . ALA B 1 66 ? 4.707 -9.469 -4.027 1 92.81 66 ALA B C 1
ATOM 1553 O O . ALA B 1 66 ? 5.797 -8.953 -4.305 1 92.81 66 ALA B O 1
ATOM 1554 N N . TYR B 1 67 ? 3.604 -8.93 -4.367 1 89.69 67 TYR B N 1
ATOM 1555 C CA . TYR B 1 67 ? 3.463 -7.57 -4.867 1 89.69 67 TYR B CA 1
ATOM 1556 C C . TYR B 1 67 ? 2.455 -6.785 -4.035 1 89.69 67 TYR B C 1
ATOM 1558 O O . TYR B 1 67 ? 1.297 -7.191 -3.906 1 89.69 67 TYR B O 1
ATOM 1566 N N . VAL B 1 68 ? 2.953 -5.734 -3.412 1 83.62 68 VAL B N 1
ATOM 1567 C CA . VAL B 1 68 ? 2.129 -4.922 -2.525 1 83.62 68 VAL B CA 1
ATOM 1568 C C . VAL B 1 68 ? 2.238 -3.451 -2.924 1 83.62 68 VAL B C 1
ATOM 1570 O O . VAL B 1 68 ? 3.309 -2.848 -2.805 1 83.62 68 VAL B O 1
ATOM 1573 N N . GLY B 1 69 ? 1.146 -3.014 -3.441 1 77.06 69 GLY B N 1
ATOM 1574 C CA . GLY B 1 69 ? 1.115 -1.612 -3.824 1 77.06 69 GLY B CA 1
ATOM 1575 C C . GLY B 1 69 ? 0.219 -0.77 -2.936 1 77.06 69 GLY B C 1
ATOM 1576 O O . GLY B 1 69 ? 0.132 -1.008 -1.729 1 77.06 69 GLY B O 1
ATOM 1577 N N . PHE B 1 70 ? -0.452 0.175 -3.566 1 69.19 70 PHE B N 1
ATOM 1578 C CA . PHE B 1 70 ? -1.211 1.155 -2.799 1 69.19 70 PHE B CA 1
ATOM 1579 C C . PHE B 1 70 ? -2.648 0.691 -2.6 1 69.19 70 PHE B C 1
ATOM 1581 O O . PHE B 1 70 ? -3.316 1.108 -1.65 1 69.19 70 PHE B O 1
ATOM 1588 N N . ALA B 1 71 ? -3.162 -0.102 -3.494 1 71.25 71 ALA B N 1
ATOM 1589 C CA . ALA B 1 71 ? -4.508 -0.653 -3.354 1 71.25 71 ALA B CA 1
ATOM 1590 C C . ALA B 1 71 ? -4.555 -1.71 -2.256 1 71.25 71 ALA B C 1
ATOM 1592 O O . ALA B 1 71 ? -3.543 -2.344 -1.95 1 71.25 71 ALA B O 1
ATOM 1593 N N . PRO B 1 72 ? -5.633 -1.719 -1.573 1 73.19 72 PRO B N 1
ATOM 1594 C CA . PRO B 1 72 ? -5.738 -2.695 -0.486 1 73.19 72 PRO B CA 1
ATOM 1595 C C . PRO B 1 72 ? -5.793 -4.137 -0.989 1 73.19 72 PRO B C 1
ATOM 1597 O O . PRO B 1 72 ? -6.684 -4.895 -0.602 1 73.19 72 PRO B O 1
ATOM 1600 N N . ILE B 1 73 ? -4.953 -4.484 -1.897 1 83 73 ILE B N 1
ATOM 1601 C CA . ILE B 1 73 ? -4.84 -5.855 -2.381 1 83 73 ILE B CA 1
ATOM 1602 C C . ILE B 1 73 ? -3.373 -6.281 -2.396 1 83 73 ILE B C 1
ATOM 1604 O O . ILE B 1 73 ? -2.482 -5.449 -2.58 1 83 73 ILE B O 1
ATOM 1608 N N . LYS B 1 74 ? -3.145 -7.562 -2.172 1 89.25 74 LYS B N 1
ATOM 1609 C CA . LYS B 1 74 ? -1.829 -8.188 -2.254 1 89.25 74 LYS B CA 1
ATOM 1610 C C . LYS B 1 74 ? -1.816 -9.305 -3.291 1 89.25 74 LYS B C 1
ATOM 1612 O O . LYS B 1 74 ? -2.773 -10.078 -3.393 1 89.25 74 LYS B O 1
ATOM 1617 N N . LEU B 1 75 ? -0.775 -9.328 -4.121 1 93.69 75 LEU B N 1
ATOM 1618 C CA . LEU B 1 75 ? -0.588 -10.445 -5.039 1 93.69 75 LEU B CA 1
ATOM 1619 C C . LEU B 1 75 ? 0.476 -11.406 -4.516 1 93.69 75 LEU B C 1
ATOM 1621 O O . LEU B 1 75 ? 1.55 -10.977 -4.09 1 93.69 75 LEU B O 1
ATOM 1625 N N . LEU B 1 76 ? 0.153 -12.688 -4.5 1 95.38 76 LEU B N 1
ATOM 1626 C CA . LEU B 1 76 ? 1.119 -13.734 -4.195 1 95.38 76 LEU B CA 1
ATOM 1627 C C . LEU B 1 76 ? 1.31 -14.664 -5.391 1 95.38 76 LEU B C 1
ATOM 1629 O O . LEU B 1 76 ? 0.333 -15.156 -5.961 1 95.38 76 LEU B O 1
ATOM 1633 N N . LEU B 1 77 ? 2.527 -14.875 -5.781 1 96.38 77 LEU B N 1
ATOM 1634 C CA . LEU B 1 77 ? 2.857 -15.727 -6.922 1 96.38 77 LEU B CA 1
ATOM 1635 C C . LEU B 1 77 ? 3.844 -16.812 -6.52 1 96.38 77 LEU B C 1
ATOM 1637 O O . LEU B 1 77 ? 4.918 -16.531 -5.988 1 96.38 77 LEU B O 1
ATOM 1641 N N . MET B 1 78 ? 3.393 -18 -6.688 1 96.06 78 MET B N 1
ATOM 1642 C CA . MET B 1 78 ? 4.273 -19.141 -6.484 1 96.06 78 MET B CA 1
ATOM 1643 C C . MET B 1 78 ? 4.742 -19.719 -7.82 1 96.06 78 MET B C 1
ATOM 1645 O O . MET B 1 78 ? 3.926 -20.016 -8.688 1 96.06 78 MET B O 1
ATOM 1649 N N . GLN B 1 79 ? 5.98 -19.797 -8.023 1 95.44 79 GLN B N 1
ATOM 1650 C CA . GLN B 1 79 ? 6.512 -20.328 -9.281 1 95.44 79 GLN B CA 1
ATOM 1651 C C . GLN B 1 79 ? 7.828 -21.062 -9.055 1 95.44 79 GLN B C 1
ATOM 1653 O O . GLN B 1 79 ? 8.516 -20.828 -8.055 1 95.44 79 GLN B O 1
ATOM 1658 N N . GLU B 1 80 ? 8.109 -21.891 -9.938 1 93.94 80 GLU B N 1
ATOM 1659 C CA . GLU B 1 80 ? 9.32 -22.688 -9.844 1 93.94 80 GLU B CA 1
ATOM 1660 C C . GLU B 1 80 ? 10.555 -21.891 -10.25 1 93.94 80 GLU B C 1
ATOM 1662 O O . GLU B 1 80 ? 11.648 -22.125 -9.742 1 93.94 80 GLU B O 1
ATOM 1667 N N . GLN B 1 81 ? 10.352 -20.938 -11.102 1 93.88 81 GLN B N 1
ATOM 1668 C CA . GLN B 1 81 ? 11.461 -20.125 -11.594 1 93.88 81 GLN B CA 1
ATOM 1669 C C . GLN B 1 81 ? 11.734 -18.953 -10.664 1 93.88 81 GLN B C 1
ATOM 1671 O O . GLN B 1 81 ? 10.797 -18.359 -10.109 1 93.88 81 GLN B O 1
ATOM 1676 N N . GLU B 1 82 ? 12.984 -18.578 -10.578 1 93.69 82 GLU B N 1
ATOM 1677 C CA . GLU B 1 82 ? 13.375 -17.406 -9.805 1 93.69 82 GLU B CA 1
ATOM 1678 C C . GLU B 1 82 ? 12.781 -16.141 -10.398 1 93.69 82 GLU B C 1
ATOM 1680 O O . GLU B 1 82 ? 12.797 -15.945 -11.617 1 93.69 82 GLU B O 1
ATOM 1685 N N . PRO B 1 83 ? 12.172 -15.328 -9.484 1 91.69 83 PRO B N 1
ATOM 1686 C CA . PRO B 1 83 ? 11.625 -14.07 -9.992 1 91.69 83 PRO B CA 1
ATOM 1687 C C . PRO B 1 83 ? 12.648 -13.25 -10.758 1 91.69 83 PRO B C 1
ATOM 1689 O O . PRO B 1 83 ? 13.828 -13.211 -10.383 1 91.69 83 PRO B O 1
ATOM 1692 N N . ASN B 1 84 ? 12.219 -12.625 -11.812 1 91.06 84 ASN B N 1
ATOM 1693 C CA . ASN B 1 84 ? 13.047 -11.812 -12.695 1 91.06 84 ASN B CA 1
ATOM 1694 C C . ASN B 1 84 ? 12.266 -10.625 -13.258 1 91.06 84 ASN B C 1
ATOM 1696 O O . ASN B 1 84 ? 11.219 -10.258 -12.727 1 91.06 84 ASN B O 1
ATOM 1700 N N . LYS B 1 85 ? 12.781 -9.977 -14.266 1 88.5 85 LYS B N 1
ATOM 1701 C CA . LYS B 1 85 ? 12.148 -8.797 -14.828 1 88.5 85 LYS B CA 1
ATOM 1702 C C . LYS B 1 85 ? 10.758 -9.125 -15.375 1 88.5 85 LYS B C 1
ATOM 1704 O O . LYS B 1 85 ? 9.836 -8.312 -15.273 1 88.5 85 LYS B O 1
ATOM 1709 N N . ASN B 1 86 ? 10.594 -10.297 -15.906 1 92.19 86 ASN B N 1
ATOM 1710 C CA . ASN B 1 86 ? 9.305 -10.727 -16.422 1 92.19 86 ASN B CA 1
ATOM 1711 C C . ASN B 1 86 ? 8.273 -10.883 -15.312 1 92.19 86 ASN B C 1
ATOM 1713 O O . ASN B 1 86 ? 7.105 -10.539 -15.492 1 92.19 86 ASN B O 1
ATOM 1717 N N . THR B 1 87 ? 8.758 -11.422 -14.203 1 93.88 87 THR B N 1
ATOM 1718 C CA . THR B 1 87 ? 7.883 -11.57 -13.047 1 93.88 87 THR B CA 1
ATOM 1719 C C . THR B 1 87 ? 7.379 -10.211 -12.57 1 93.88 87 THR B C 1
ATOM 1721 O O . THR B 1 87 ? 6.191 -10.047 -12.281 1 93.88 87 THR B O 1
ATOM 1724 N N . ARG B 1 88 ? 8.297 -9.266 -12.609 1 88.88 88 ARG B N 1
ATOM 1725 C CA . ARG B 1 88 ? 7.945 -7.906 -12.203 1 88.88 88 ARG B CA 1
ATOM 1726 C C . ARG B 1 88 ? 6.887 -7.316 -13.133 1 88.88 88 ARG B C 1
ATOM 1728 O O . ARG B 1 88 ? 5.887 -6.766 -12.672 1 88.88 88 ARG B O 1
ATOM 1735 N N . GLN B 1 89 ? 7.113 -7.418 -14.352 1 90.31 89 GLN B N 1
ATOM 1736 C CA . GLN B 1 89 ? 6.184 -6.891 -15.344 1 90.31 89 GLN B CA 1
ATOM 1737 C C . GLN B 1 89 ? 4.812 -7.551 -15.219 1 90.31 89 GLN B C 1
ATOM 1739 O O . GLN B 1 89 ? 3.785 -6.871 -15.258 1 90.31 89 GLN B O 1
ATOM 1744 N N . PHE B 1 90 ? 4.883 -8.875 -15.102 1 94.62 90 PHE B N 1
ATOM 1745 C CA . PHE B 1 90 ? 3.66 -9.656 -14.945 1 94.62 90 PHE B CA 1
ATOM 1746 C C . PHE B 1 90 ? 2.865 -9.188 -13.734 1 94.62 90 PHE B C 1
ATOM 1748 O O . PHE B 1 90 ? 1.669 -8.914 -13.836 1 94.62 90 PHE B O 1
ATOM 1755 N N . MET B 1 91 ? 3.475 -9.039 -12.594 1 93.19 91 MET B N 1
ATOM 1756 C CA . MET B 1 91 ? 2.828 -8.648 -11.344 1 93.19 91 MET B CA 1
ATOM 1757 C C . MET B 1 91 ? 2.281 -7.23 -11.43 1 93.19 91 MET B C 1
ATOM 1759 O O . MET B 1 91 ? 1.203 -6.945 -10.906 1 93.19 91 MET B O 1
ATOM 1763 N N . ASN B 1 92 ? 3.012 -6.418 -12.086 1 88.69 92 ASN B N 1
ATOM 1764 C CA . ASN B 1 92 ? 2.543 -5.055 -12.32 1 88.69 92 ASN B CA 1
ATOM 1765 C C . ASN B 1 92 ? 1.245 -5.039 -13.125 1 88.69 92 ASN B C 1
ATOM 1767 O O . ASN B 1 92 ? 0.312 -4.305 -12.789 1 88.69 92 ASN B O 1
ATOM 1771 N N . GLU B 1 93 ? 1.23 -5.809 -14.133 1 91.69 93 GLU B N 1
ATOM 1772 C CA . GLU B 1 93 ? 0.057 -5.867 -15 1 91.69 93 GLU B CA 1
ATOM 1773 C C . GLU B 1 93 ? -1.155 -6.414 -14.25 1 91.69 93 GLU B C 1
ATOM 1775 O O . GLU B 1 93 ? -2.252 -5.855 -14.344 1 91.69 93 GLU B O 1
ATOM 1780 N N . VAL B 1 94 ? -0.986 -7.508 -13.555 1 93.25 94 VAL B N 1
ATOM 1781 C CA . VAL B 1 94 ? -2.066 -8.133 -12.797 1 93.25 94 VAL B CA 1
ATOM 1782 C C . VAL B 1 94 ? -2.598 -7.152 -11.75 1 93.25 94 VAL B C 1
ATOM 1784 O O . VAL B 1 94 ? -3.811 -7 -11.602 1 93.25 94 VAL B O 1
ATOM 1787 N N . TYR B 1 95 ? -1.701 -6.523 -11.094 1 89.31 95 TYR B N 1
ATOM 1788 C CA . TYR B 1 95 ? -2.074 -5.555 -10.07 1 89.31 95 TYR B CA 1
ATOM 1789 C C . TYR B 1 95 ? -2.924 -4.438 -10.656 1 89.31 95 TYR B C 1
ATOM 1791 O O . TYR B 1 95 ? -3.967 -4.082 -10.109 1 89.31 95 TYR B O 1
ATOM 1799 N N . GLY B 1 96 ? -2.43 -3.941 -11.719 1 86.38 96 GLY B N 1
ATOM 1800 C CA . GLY B 1 96 ? -3.176 -2.898 -12.406 1 86.38 96 GLY B CA 1
ATOM 1801 C C . GLY B 1 96 ? -4.594 -3.312 -12.758 1 86.38 96 GLY B C 1
ATOM 1802 O O . GLY B 1 96 ? -5.531 -2.533 -12.594 1 86.38 96 GLY B O 1
ATOM 1803 N N . LEU B 1 97 ? -4.734 -4.453 -13.234 1 86.19 97 LEU B N 1
ATOM 1804 C CA . LEU B 1 97 ? -6.047 -4.988 -13.586 1 86.19 97 LEU B CA 1
ATOM 1805 C C . LEU B 1 97 ? -6.941 -5.082 -12.352 1 86.19 97 LEU B C 1
ATOM 1807 O O . LEU B 1 97 ? -8.109 -4.699 -12.406 1 86.19 97 LEU B O 1
ATOM 1811 N N . CYS B 1 98 ? -6.438 -5.598 -11.273 1 85.81 98 CYS B N 1
ATOM 1812 C CA . CYS B 1 98 ? -7.191 -5.773 -10.039 1 85.81 98 CYS B CA 1
ATOM 1813 C C . CYS B 1 98 ? -7.633 -4.43 -9.469 1 85.81 98 CYS B C 1
ATOM 1815 O O . CYS B 1 98 ? -8.766 -4.293 -9 1 85.81 98 CYS B O 1
ATOM 1817 N N . VAL B 1 99 ? -6.793 -3.475 -9.562 1 80.25 99 VAL B N 1
ATOM 1818 C CA . VAL B 1 99 ? -7.094 -2.139 -9.062 1 80.25 99 VAL B CA 1
ATOM 1819 C C . VAL B 1 99 ? -8.242 -1.529 -9.867 1 80.25 99 VAL B C 1
ATOM 1821 O O . VAL B 1 99 ? -9.156 -0.935 -9.305 1 80.25 99 VAL B O 1
ATOM 1824 N N . ARG B 1 100 ? -8.102 -1.569 -11.148 1 77.06 100 ARG B N 1
ATOM 1825 C CA . ARG B 1 100 ? -9.156 -1.055 -12.023 1 77.06 100 ARG B CA 1
ATOM 1826 C C . ARG B 1 100 ? -10.5 -1.691 -11.695 1 77.06 100 ARG B C 1
ATOM 1828 O O . ARG B 1 100 ? -11.531 -1.017 -11.711 1 77.06 100 ARG B O 1
ATOM 1835 N N . TYR B 1 101 ? -10.469 -2.92 -11.438 1 74.81 101 TYR B N 1
ATOM 1836 C CA . TYR B 1 101 ? -11.688 -3.639 -11.078 1 74.81 101 TYR B CA 1
ATOM 1837 C C . TYR B 1 101 ? -12.234 -3.15 -9.742 1 74.81 101 TYR B C 1
ATOM 1839 O O . TYR B 1 101 ? -13.445 -2.979 -9.586 1 74.81 101 TYR B O 1
ATOM 1847 N N . LEU B 1 102 ? -11.398 -2.986 -8.805 1 70.94 102 LEU B N 1
ATOM 1848 C CA . LEU B 1 102 ? -11.789 -2.564 -7.469 1 70.94 102 LEU B CA 1
ATOM 1849 C C . LEU B 1 102 ? -12.398 -1.166 -7.496 1 70.94 102 LEU B C 1
ATOM 1851 O O . LEU B 1 102 ? -13.312 -0.865 -6.719 1 70.94 102 LEU B O 1
ATOM 1855 N N . LEU B 1 103 ? -11.875 -0.277 -8.305 1 65.69 103 LEU B N 1
ATOM 1856 C CA . LEU B 1 103 ? -12.328 1.108 -8.391 1 65.69 103 LEU B CA 1
ATOM 1857 C C . LEU B 1 103 ? -13.617 1.213 -9.203 1 65.69 103 LEU B C 1
ATOM 1859 O O . LEU B 1 103 ? -14.336 2.207 -9.102 1 65.69 103 LEU B O 1
ATOM 1863 N N . ASN B 1 104 ? -13.945 0.396 -10.047 1 62.88 104 ASN B N 1
ATOM 1864 C CA . ASN B 1 104 ? -15.125 0.405 -10.906 1 62.88 104 ASN B CA 1
ATOM 1865 C C . ASN B 1 104 ? -15.797 -0.962 -10.945 1 62.88 104 ASN B C 1
ATOM 1867 O O . ASN B 1 104 ? -15.875 -1.596 -12 1 62.88 104 ASN B O 1
ATOM 1871 N N . PRO B 1 105 ? -16.297 -1.354 -9.789 1 59.44 105 PRO B N 1
ATOM 1872 C CA . PRO B 1 105 ? -16.812 -2.721 -9.742 1 59.44 105 PRO B CA 1
ATOM 1873 C C . PRO B 1 105 ? -17.984 -2.939 -10.695 1 59.44 105 PRO B C 1
ATOM 1875 O O . PRO B 1 105 ? -18.219 -4.059 -11.156 1 59.44 105 PRO B O 1
ATOM 1878 N N . PHE B 1 106 ? -18.781 -1.811 -10.93 1 56.41 106 PHE B N 1
ATOM 1879 C CA . PHE B 1 106 ? -20 -1.921 -11.734 1 56.41 106 PHE B CA 1
ATOM 1880 C C . PHE B 1 106 ? -19.703 -1.748 -13.211 1 56.41 106 PHE B C 1
ATOM 1882 O O . PHE B 1 106 ? -20.578 -1.906 -14.055 1 56.41 106 PHE B O 1
ATOM 1889 N N . SER B 1 107 ? -18.75 -1.089 -13.461 1 50.72 107 SER B N 1
ATOM 1890 C CA . SER B 1 107 ? -18.484 -0.784 -14.859 1 50.72 107 SER B CA 1
ATOM 1891 C C . SER B 1 107 ? -18.438 -2.053 -15.703 1 50.72 107 SER B C 1
ATOM 1893 O O . SER B 1 107 ? -18.359 -1.986 -16.938 1 50.72 107 SER B O 1
ATOM 1895 N N . PHE B 1 108 ? -18.188 -3.195 -15.125 1 46.59 108 PHE B N 1
ATOM 1896 C CA . PHE B 1 108 ? -18.234 -4.402 -15.945 1 46.59 108 PHE B CA 1
ATOM 1897 C C . PHE B 1 108 ? -19.656 -4.949 -16.031 1 46.59 108 PHE B C 1
ATOM 1899 O O . PHE B 1 108 ? -20.094 -5.695 -15.148 1 46.59 108 PHE B O 1
ATOM 1906 N N . PRO B 1 109 ? -20.516 -4.309 -16.688 1 45.75 109 PRO B N 1
ATOM 1907 C CA . PRO B 1 109 ? -21.938 -4.609 -16.75 1 45.75 109 PRO B CA 1
ATOM 1908 C C . PRO B 1 109 ? -22.25 -6.098 -16.594 1 45.75 109 PRO B C 1
ATOM 1910 O O . PRO B 1 109 ? -22.969 -6.488 -15.672 1 45.75 109 PRO B O 1
ATOM 1913 N N . ASN B 1 110 ? -22.859 -6.793 -17.734 1 46.19 110 ASN B N 1
ATOM 1914 C CA . ASN B 1 110 ? -23.609 -8.039 -17.906 1 46.19 110 ASN B CA 1
ATOM 1915 C C . ASN B 1 110 ? -22.766 -9.25 -17.547 1 46.19 110 ASN B C 1
ATOM 1917 O O . ASN B 1 110 ? -23.25 -10.383 -17.594 1 46.19 110 ASN B O 1
ATOM 1921 N N . THR B 1 111 ? -21.469 -9.344 -17.719 1 47.56 111 THR B N 1
ATOM 1922 C CA . THR B 1 111 ? -20.688 -10.562 -17.562 1 47.56 111 THR B CA 1
ATOM 1923 C C . THR B 1 111 ? -20.156 -10.68 -16.125 1 47.56 111 THR B C 1
ATOM 1925 O O . THR B 1 111 ? -19.656 -9.703 -15.562 1 47.56 111 THR B O 1
ATOM 1928 N N . PRO B 1 112 ? -20.594 -11.602 -15.227 1 49.38 112 PRO B N 1
ATOM 1929 C CA . PRO B 1 112 ? -20.125 -11.641 -13.836 1 49.38 112 PRO B CA 1
ATOM 1930 C C . PRO B 1 112 ? -18.719 -11.094 -13.68 1 49.38 112 PRO B C 1
ATOM 1932 O O . PRO B 1 112 ? -17.781 -11.562 -14.344 1 49.38 112 PRO B O 1
ATOM 1935 N N . VAL B 1 113 ? -18.609 -9.844 -13.578 1 50.72 113 VAL B N 1
ATOM 1936 C CA . VAL B 1 113 ? -17.484 -8.93 -13.461 1 50.72 113 VAL B CA 1
ATOM 1937 C C . VAL B 1 113 ? -16.25 -9.68 -12.938 1 50.72 113 VAL B C 1
ATOM 1939 O O . VAL B 1 113 ? -15.156 -9.531 -13.477 1 50.72 113 VAL B O 1
ATOM 1942 N N . ARG B 1 114 ? -16.5 -10.359 -11.867 1 59 114 ARG B N 1
ATOM 1943 C CA . ARG B 1 114 ? -15.469 -11.242 -11.328 1 59 114 ARG B CA 1
ATOM 1944 C C . ARG B 1 114 ? -14.977 -12.227 -12.391 1 59 114 ARG B C 1
ATOM 1946 O O . ARG B 1 114 ? -13.805 -12.594 -12.398 1 59 114 ARG B O 1
ATOM 1953 N N . SER B 1 115 ? -15.922 -12.445 -13.414 1 62.81 115 SER B N 1
ATOM 1954 C CA . SER B 1 115 ? -15.602 -13.438 -14.438 1 62.81 115 SER B CA 1
ATOM 1955 C C . SER B 1 115 ? -14.633 -12.867 -15.477 1 62.81 115 SER B C 1
ATOM 1957 O O . SER B 1 115 ? -13.711 -13.562 -15.914 1 62.81 115 SER B O 1
ATOM 1959 N N . THR B 1 116 ? -14.82 -11.57 -15.789 1 73.44 116 THR B N 1
ATOM 1960 C CA . THR B 1 116 ? -13.969 -10.992 -16.812 1 73.44 116 THR B CA 1
ATOM 1961 C C . THR B 1 116 ? -12.562 -10.75 -16.281 1 73.44 116 THR B C 1
ATOM 1963 O O . THR B 1 116 ? -11.57 -11.062 -16.938 1 73.44 116 THR B O 1
ATOM 1966 N N . LEU B 1 117 ? -12.531 -10.234 -15.078 1 75.62 117 LEU B N 1
ATOM 1967 C CA . LEU B 1 117 ? -11.227 -10.039 -14.438 1 75.62 117 LEU B CA 1
ATOM 1968 C C . LEU B 1 117 ? -10.477 -11.359 -14.328 1 75.62 117 LEU B C 1
ATOM 1970 O O . LEU B 1 117 ? -9.289 -11.438 -14.656 1 75.62 117 LEU B O 1
ATOM 1974 N N . GLY B 1 118 ? -11.234 -12.289 -13.969 1 82 118 GLY B N 1
ATOM 1975 C CA . GLY B 1 118 ? -10.641 -13.609 -13.828 1 82 118 GLY B CA 1
ATOM 1976 C C . GLY B 1 118 ? -10.062 -14.148 -15.125 1 82 118 GLY B C 1
ATOM 1977 O O . GLY B 1 118 ? -8.969 -14.703 -15.141 1 82 118 GLY B O 1
ATOM 1978 N N . GLU B 1 119 ? -10.852 -13.883 -16.172 1 84.62 119 GLU B N 1
ATOM 1979 C CA . GLU B 1 119 ? -10.406 -14.359 -17.469 1 84.62 119 GLU B CA 1
ATOM 1980 C C . GLU B 1 119 ? -9.156 -13.625 -17.922 1 84.62 119 GLU B C 1
ATOM 1982 O O . GLU B 1 119 ? -8.227 -14.242 -18.469 1 84.62 119 GLU B O 1
ATOM 1987 N N . LYS B 1 120 ? -9.156 -12.328 -17.781 1 87.88 120 LYS B N 1
ATOM 1988 C CA . LYS B 1 120 ? -8.008 -11.531 -18.188 1 87.88 120 LYS B CA 1
ATOM 1989 C C . LYS B 1 120 ? -6.762 -11.898 -17.391 1 87.88 120 LYS B C 1
ATOM 1991 O O . LYS B 1 120 ? -5.672 -12.039 -17.953 1 87.88 120 LYS B O 1
ATOM 1996 N N . VAL B 1 121 ? -6.891 -12.086 -16.109 1 90.56 121 VAL B N 1
ATOM 1997 C CA . VAL B 1 121 ? -5.773 -12.461 -15.25 1 90.56 121 VAL B CA 1
ATOM 1998 C C . VAL B 1 121 ? -5.266 -13.844 -15.633 1 90.56 121 VAL B C 1
ATOM 2000 O O . VAL B 1 121 ? -4.059 -14.086 -15.664 1 90.56 121 VAL B O 1
ATOM 2003 N N . ARG B 1 122 ? -6.195 -14.703 -15.969 1 90.5 122 ARG B N 1
ATOM 2004 C CA . ARG B 1 122 ? -5.828 -16.062 -16.375 1 90.5 122 ARG B CA 1
ATOM 2005 C C . ARG B 1 122 ? -4.984 -16.031 -17.641 1 90.5 122 ARG B C 1
ATOM 2007 O O . ARG B 1 122 ? -3.996 -16.766 -17.75 1 90.5 122 ARG B O 1
ATOM 2014 N N . ARG B 1 123 ? -5.367 -15.266 -18.578 1 90.56 123 ARG B N 1
ATOM 2015 C CA . ARG B 1 123 ? -4.633 -15.148 -19.828 1 90.56 123 ARG B CA 1
ATOM 2016 C C . ARG B 1 123 ? -3.215 -14.648 -19.578 1 90.56 123 ARG B C 1
ATOM 2018 O O . ARG B 1 123 ? -2.26 -15.164 -20.172 1 90.56 123 ARG B O 1
ATOM 2025 N N . LEU B 1 124 ? -3.094 -13.648 -18.766 1 92.25 124 LEU B N 1
ATOM 2026 C CA . LEU B 1 124 ? -1.779 -13.117 -18.422 1 92.25 124 LEU B CA 1
ATOM 2027 C C . LEU B 1 124 ? -0.925 -14.18 -17.734 1 92.25 124 LEU B C 1
ATOM 2029 O O . LEU B 1 124 ? 0.269 -14.297 -18.016 1 92.25 124 LEU B O 1
ATOM 2033 N N . TYR B 1 125 ? -1.539 -14.859 -16.844 1 93.38 125 TYR B N 1
ATOM 2034 C CA . TYR B 1 125 ? -0.846 -15.898 -16.078 1 93.38 125 TYR B CA 1
ATOM 2035 C C . TYR B 1 125 ? -0.325 -16.984 -17.016 1 93.38 125 TYR B C 1
ATOM 2037 O O . TYR B 1 125 ? 0.81 -17.453 -16.859 1 93.38 125 TYR B O 1
ATOM 2045 N N . GLU B 1 126 ? -1.143 -17.406 -17.938 1 90.12 126 GLU B N 1
ATOM 2046 C CA . GLU B 1 126 ? -0.759 -18.438 -18.891 1 90.12 126 GLU B CA 1
ATOM 2047 C C . GLU B 1 126 ? 0.415 -17.984 -19.75 1 90.12 126 GLU B C 1
ATOM 2049 O O . GLU B 1 126 ? 1.287 -18.797 -20.094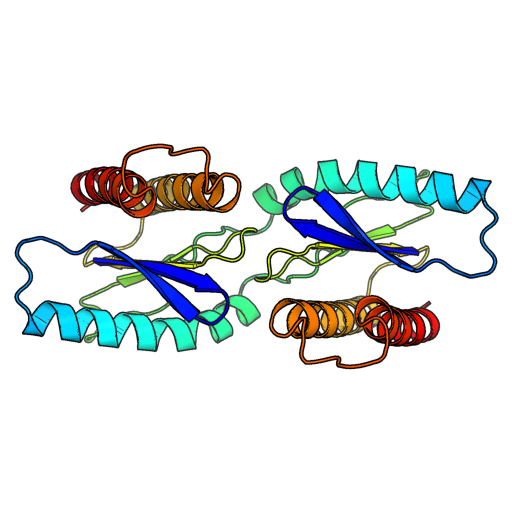 1 90.12 126 GLU B O 1
ATOM 2054 N N . ARG B 1 127 ? 0.422 -16.75 -20.016 1 90.19 127 ARG B N 1
ATOM 2055 C CA . ARG B 1 127 ? 1.508 -16.188 -20.812 1 90.19 127 ARG B CA 1
ATOM 2056 C C . ARG B 1 127 ? 2.812 -16.172 -20.031 1 90.19 127 ARG B C 1
ATOM 2058 O O . ARG B 1 127 ? 3.891 -16.359 -20.594 1 90.19 127 ARG B O 1
ATOM 2065 N N . HIS B 1 128 ? 2.775 -15.82 -18.766 1 90.12 128 HIS B N 1
ATOM 2066 C CA . HIS B 1 128 ? 3.945 -15.719 -17.906 1 90.12 128 HIS B CA 1
ATOM 2067 C C . HIS B 1 128 ? 4.5 -17.094 -17.562 1 90.12 128 HIS B C 1
ATOM 2069 O O . HIS B 1 128 ? 5.715 -17.281 -17.484 1 90.12 128 HIS B O 1
ATOM 2075 N N . SER B 1 129 ? 3.57 -18 -17.141 1 79.88 129 SER B N 1
ATOM 2076 C CA . SER B 1 129 ? 3.941 -19.328 -16.625 1 79.88 129 SER B CA 1
ATOM 2077 C C . SER B 1 129 ? 4.418 -20.234 -17.766 1 79.88 129 SER B C 1
ATOM 2079 O O . SER B 1 129 ? 5.328 -21.031 -17.578 1 79.88 129 SER B O 1
#

pLDDT: mean 82.62, std 13.01, range [45.72, 96.38]

Foldseek 3Di:
DDFDADDPRDTPDDDDDPVADPVRVVVVVVVVSVVVVVVVVVQVVPDQQKAQAPDQPPPNQWGWIKGHDDPPDIDIDIDRDGDDPLNSVLVVVLVVLVSVCVVCVCVVPPDNSVVVNVVVNVVSVVVSD/DDFDADPPRDTPDDDDDPVADPVRVVVVVVVVSVVVVVVVVVQVVPDLQKAQAPDQPPPNQWGWIKGHDDPPDIDIDIDRDGDDPLNSVLVVVLVVLVSVCVVCVCVVPPDNSCVVNVVVNVVSVVVSD

Solvent-accessible surface area (backbone atoms only — not comparable to full-atom values): 14250 Å² total; per-residue (Å²): 71,39,40,35,28,36,76,88,75,38,80,75,44,75,42,65,66,85,84,55,47,72,68,55,46,51,50,52,50,53,51,52,56,56,43,53,64,45,45,60,59,46,52,66,68,63,55,72,44,58,40,56,65,76,38,49,53,81,88,55,56,31,28,28,24,36,37,52,54,62,51,42,45,38,40,39,37,43,38,68,60,78,67,49,72,65,49,51,52,50,52,51,50,50,48,51,54,53,48,55,41,70,76,38,62,67,76,44,71,91,54,65,38,74,53,54,53,48,49,55,48,43,54,53,46,62,70,73,106,70,38,39,35,25,36,70,92,72,37,78,75,45,76,41,64,65,86,85,55,48,72,66,57,45,50,50,52,50,53,50,50,57,56,43,54,64,45,44,60,58,44,51,68,69,65,53,72,42,59,40,56,64,76,36,50,55,82,89,55,56,30,27,28,24,37,37,51,52,60,53,41,44,38,39,39,37,42,36,67,61,77,66,46,74,66,50,50,52,51,51,51,52,52,50,52,53,54,48,55,43,70,76,39,62,67,76,45,69,90,54,65,37,71,52,54,54,47,50,55,48,44,52,52,46,64,70,74,105

Secondary structure (DSSP, 8-state):
-EEEE-GGG-EEEEE--TT--HHHHHHHHHHHHHHHHHHHHHHHHH--SEEEEEE-HHHHTSEEEEEE-SSS-EEEEEESSPP-HHHHHHHHHHHHHHHHHHH-TTSS-SS-HHHHHHHHHHHHHHHH-/-EEEE-GGG-EEEEE--TT--HHHHHHHHHHHHHHHHHHHHHHHHH--SEEEEEE-HHHHTSEEEEEE-SSS-EEEEEESSPP-HHHHHHHHHHHHHHHHHHH-TTSS-SS-HHHHHHHHHHHHHHHH-

Radius of gyration: 20.46 Å; Cα contacts (8 Å, |Δi|>4): 348; chains: 2; bounding box: 38×64×42 Å

Nearest PDB structures (foldseek):
  7b70-assembly1_E  TM=4.755E-01  e=1.734E-04  Drosophila melanogaster
  7b70-assembly1_C  TM=3.746E-01  e=6.296E-01  Drosophila melanogaster
  9c59-assembly1_S  TM=3.627E-01  e=7.363E+00  Homo sapiens
  7b70-assembly1_E  TM=4.757E-01  e=1.334E-04  Drosophila melanogaster
  7b70-assembly1_C  TM=3.745E-01  e=7.489E-01  Drosophila melanogaster

Organism: Trypanosoma cruzi (strain CL Brener) (NCBI:txid353153)

Sequence (258 aa):
MLMVIGPDDASLFECAKSVDGESTHLSRQLMLYASLDLLDDVLWKTGDFLLPAIDRPLEGKYYVSAYVGFAPIKLLLMQEQEPNKNTRQFMNEVYGLCVRYLLNPFSFPNTPVRSTLGEKVRRLYERHSMLMVIGPDDASLFECAKSVDGESTHLSRQLMLYASLDLLDDVLWKTGDFLLPAIDRPLEGKYYVSAYVGFAPIKLLLMQEQEPNKNTRQFMNEVYGLCVRYLLNPFSFPNTPVRSTLGEKVRRLYERHS

InterPro domains:
  IPR006722 Trafficking protein particle complex subunit 2 [PF04628] (4-126)
  IPR006722 Trafficking protein particle complex subunit 2 [PTHR12403] (2-124)
  IPR011012 Longin-like domain superfamily [SSF64356] (2-127)